Protein AF-A0AAD2CK67-F1 (afdb_monomer_lite)

Organism: NCBI:txid2856

Secondary structure (DSSP, 8-state):
---PPPPP-----EETT---TTT--SSEES-EEEESSSTT-EEEHHHHHHH-TT-TTTEEEESS---HHHHHHHTTTTTSEEEESSHHHHHHHHHTT---SEEEEEE-SS---HHHHHHHHHHHHH-TT--EEEEEEEEESSHHHHHHHHHHHHTT-SS--EEEEEEEEPTT------HHHHHHHHHH-SS--EEEEEE---SS----HHHHHHHHHHHHHHHHHHHH-SS-SEEEEE-SS---HHHHHHHHHHHHH-TT--EEEE--SSSSS-EEEE--HHHHHHHHHHS-TT--HHHHHHHHHHHHT--STTHHHHHHHHHH-HHHHTT-

Foldseek 3Di:
DDDDDDPDDDPFAWQAPQAAQALRDPGQTFKKWAFQAAQSHIHHPLCCCPVPVPPPPGTDIDRHHDDSVRRRCVRVHPQQEQEDCAVVSRVVSVVVVRLHLEYEHENPPEADDLVRLLSVLVSCLVDLSNQAYAYADAAYDPQQSSVLSNLQSQLARDRHQHYEYEYEYHPDDPDQHPLPSNLSSQQRRQRHAYYHYHYDDDPDDPDDPSSLVRQLVSLLSNLQSLLNGARHQYYAYEDQDAHDPNSVVSNLNSLARHPNHQWYWYQHPNDPRTDTRGSDNLVSVLLVLLPPPPRDVVSNVVSVVVVVPDPDPCPSSVVVVCVVCVVSVVRD

Sequence (332 aa):
MVTIPHPDTESQCVHNGISCDECGVCPIVGTRFKSRHIYDFDLCRECAILNHPQDNNAFVAFEDPVSRVQASKEGPGGINRIYAGSVEDAEQQLQEGKNAHIAFFRFYGRTPSTQECQQVVEFINKNAILTNINICLFCFQNAEQAFASIAQGLATNKHVKHLSLRLMPLWNQESFFDTSSVQHLIETNKVLETLFIGHAWLRDFDDTGSYYESEDKFAYHIFDSLKRNRTLKTFRLETISHLSAATQESACQAAATNPGLIRLFAKFDGSDHGIHMLTNFNRYRWMKRWTDLNAKPEERMKVMEEIMKSTSIDIPALYHLFRSYPQALNNL

pLDDT: mean 75.09, std 16.76, range [27.08, 96.0]

InterPro domains:
  IPR000433 Zinc finger, ZZ-type [PF00569] (15-48)
  IPR000433 Zinc finger, ZZ-type [PS50135] (15-67)
  IPR000433 Zinc finger, ZZ-type [SM00291] (14-59)
  IPR032675 Leucine-rich repeat domain superfamily [G3DSA:3.80.10.10] (97-292)
  IPR043145 Zinc finger, ZZ-type superfamily [G3DSA:3.30.60.90] (8-60)

Structure (mmCIF, N/CA/C/O backbone):
data_AF-A0AAD2CK67-F1
#
_entry.id   AF-A0AAD2CK67-F1
#
loop_
_atom_site.group_PDB
_atom_site.id
_atom_site.type_symbol
_atom_site.label_atom_id
_atom_site.label_alt_id
_atom_site.label_comp_id
_atom_site.label_asym_id
_atom_site.label_entity_id
_atom_site.label_seq_id
_atom_site.pdbx_PDB_ins_code
_atom_site.Cartn_x
_atom_site.Cartn_y
_atom_site.Cartn_z
_atom_site.occupancy
_atom_site.B_iso_or_equiv
_atom_site.auth_seq_id
_atom_site.auth_comp_id
_atom_site.auth_asym_id
_atom_site.auth_atom_id
_atom_site.pdbx_PDB_model_num
ATOM 1 N N . MET A 1 1 ? 1.747 -26.132 -40.671 1.00 32.47 1 MET A N 1
ATOM 2 C CA . MET A 1 1 ? 1.360 -24.733 -40.402 1.00 32.47 1 MET A CA 1
ATOM 3 C C . MET A 1 1 ? 0.011 -24.775 -39.715 1.00 32.47 1 MET A C 1
ATOM 5 O O . MET A 1 1 ? -0.970 -25.098 -40.365 1.00 32.47 1 MET A O 1
ATOM 9 N N . VAL A 1 2 ? -0.017 -24.597 -38.395 1.00 27.08 2 VAL A N 1
ATOM 10 C CA . VAL A 1 2 ? -1.271 -24.524 -37.637 1.00 27.08 2 VAL A CA 1
ATOM 11 C C . VAL A 1 2 ? -1.661 -23.054 -37.612 1.00 27.08 2 VAL A C 1
ATOM 13 O O . VAL A 1 2 ? -0.972 -22.242 -37.002 1.00 27.08 2 VAL A O 1
ATOM 16 N N . THR A 1 3 ? -2.707 -22.700 -38.347 1.00 31.41 3 THR A N 1
ATOM 17 C CA . THR A 1 3 ? -3.331 -21.379 -38.278 1.00 31.41 3 THR A CA 1
ATOM 18 C C . THR A 1 3 ? -4.076 -21.279 -36.955 1.00 31.41 3 THR A C 1
ATOM 20 O O . THR A 1 3 ? -5.073 -21.969 -36.751 1.00 31.41 3 THR A O 1
ATOM 23 N N . ILE A 1 4 ? -3.563 -20.451 -36.049 1.00 32.84 4 ILE A N 1
ATOM 24 C CA . ILE A 1 4 ? -4.278 -20.040 -34.842 1.00 32.84 4 ILE A CA 1
ATOM 25 C C . ILE A 1 4 ? -5.384 -19.081 -35.306 1.00 32.84 4 ILE A C 1
ATOM 27 O O . ILE A 1 4 ? -5.052 -18.066 -35.923 1.00 32.84 4 ILE A O 1
ATOM 31 N N . PRO A 1 5 ? -6.672 -19.377 -35.072 1.00 32.22 5 PRO A N 1
ATOM 32 C CA . PRO A 1 5 ? -7.731 -18.430 -35.384 1.00 32.22 5 PRO A CA 1
ATOM 33 C C . PRO A 1 5 ? -7.543 -17.180 -34.515 1.00 32.22 5 PRO A C 1
ATOM 35 O O . PRO A 1 5 ? -7.500 -17.268 -33.288 1.00 32.22 5 PRO A O 1
ATOM 38 N N . HIS A 1 6 ? -7.385 -16.022 -35.160 1.00 36.31 6 HIS A N 1
ATOM 39 C CA . HIS A 1 6 ? -7.597 -14.731 -34.513 1.00 36.31 6 HIS A CA 1
ATOM 40 C C . HIS A 1 6 ? -9.081 -14.662 -34.144 1.00 36.31 6 HIS A C 1
ATOM 42 O O . HIS A 1 6 ? -9.905 -14.785 -35.050 1.00 36.31 6 HIS A O 1
ATOM 48 N N . PRO A 1 7 ? -9.445 -14.520 -32.859 1.00 41.09 7 PRO A N 1
ATOM 49 C CA . PRO A 1 7 ? -10.822 -14.227 -32.525 1.00 41.09 7 PRO A CA 1
ATOM 50 C C . PRO A 1 7 ? -11.129 -12.838 -33.075 1.00 41.09 7 PRO A C 1
ATOM 52 O O . PRO A 1 7 ? -10.421 -11.869 -32.789 1.00 41.09 7 PRO A O 1
ATOM 55 N N . ASP A 1 8 ? -12.149 -12.796 -33.922 1.00 40.19 8 ASP A N 1
ATOM 56 C CA . ASP A 1 8 ? -12.695 -11.587 -34.500 1.00 40.19 8 ASP A CA 1
ATOM 57 C C . ASP A 1 8 ? -12.976 -10.529 -33.424 1.00 40.19 8 ASP A C 1
ATOM 59 O O . ASP A 1 8 ? -13.309 -10.808 -32.272 1.00 40.19 8 ASP A O 1
ATOM 63 N N . THR A 1 9 ? -12.811 -9.290 -33.858 1.00 42.66 9 THR A N 1
ATOM 64 C CA . THR A 1 9 ? -13.044 -8.014 -33.189 1.00 42.66 9 THR A CA 1
ATOM 65 C C . THR A 1 9 ? -14.407 -7.904 -32.486 1.00 42.66 9 THR A C 1
ATOM 67 O O . THR A 1 9 ? -15.319 -7.254 -32.993 1.00 42.66 9 THR A O 1
ATOM 70 N N . GLU A 1 10 ? -14.544 -8.454 -31.283 1.00 48.22 10 GLU A N 1
ATOM 71 C CA . GLU A 1 10 ? -15.430 -7.874 -30.271 1.00 48.22 10 GLU A CA 1
ATOM 72 C C . GLU A 1 10 ? -14.689 -6.705 -29.620 1.00 48.22 10 GLU A C 1
ATOM 74 O O . GLU A 1 10 ? -13.536 -6.837 -29.202 1.00 48.22 10 GLU A O 1
ATOM 79 N N . SER A 1 11 ? -15.320 -5.532 -29.563 1.00 57.53 11 SER A N 1
ATOM 80 C CA . SER A 1 11 ? -14.788 -4.378 -28.840 1.00 57.53 11 SER A CA 1
ATOM 81 C C . SER A 1 11 ? -14.678 -4.734 -27.356 1.00 57.53 11 SER A C 1
ATOM 83 O O . SER A 1 11 ? -15.635 -4.566 -26.601 1.00 57.53 11 SER A O 1
ATOM 85 N N . GLN A 1 12 ? -13.533 -5.277 -26.941 1.00 70.44 12 GLN A N 1
ATOM 86 C CA . GLN A 1 12 ? -13.299 -5.637 -25.549 1.00 70.44 12 GLN A CA 1
ATOM 87 C C . GLN A 1 12 ? -13.498 -4.393 -24.679 1.00 70.44 12 GLN A C 1
ATOM 89 O O . GLN A 1 12 ? -12.906 -3.345 -24.943 1.00 70.44 12 GLN A O 1
ATOM 94 N N . CYS A 1 13 ? -14.344 -4.503 -23.654 1.00 85.50 13 CYS A N 1
ATOM 95 C CA . CYS A 1 13 ? -14.597 -3.431 -22.698 1.00 85.50 13 CYS A CA 1
ATOM 96 C C . CYS A 1 13 ? -13.276 -2.883 -22.130 1.00 85.50 13 CYS A C 1
ATOM 98 O O . CYS A 1 13 ? -12.418 -3.651 -21.697 1.00 85.50 13 CYS A O 1
ATOM 100 N N . VAL A 1 14 ? -13.110 -1.557 -22.105 1.00 89.19 14 VAL A N 1
ATOM 101 C CA . VAL A 1 14 ? -11.903 -0.898 -21.580 1.00 89.19 14 VAL A CA 1
ATOM 102 C C . VAL A 1 14 ? -12.244 -0.079 -20.338 1.00 89.19 14 VAL A C 1
ATOM 104 O O . VAL A 1 14 ? -13.023 0.873 -20.394 1.00 89.19 14 VAL A O 1
ATOM 107 N N . HIS A 1 15 ? -11.604 -0.402 -19.213 1.00 87.81 15 HIS A N 1
ATOM 108 C CA . HIS A 1 15 ? -11.736 0.319 -17.944 1.00 87.81 15 HIS A CA 1
ATOM 109 C C . HIS A 1 15 ? -10.623 1.367 -17.806 1.00 87.81 15 HIS A C 1
ATOM 111 O O . HIS A 1 15 ? -9.589 1.133 -17.178 1.00 87.81 15 HIS A O 1
ATOM 117 N N . ASN A 1 16 ? -10.819 2.536 -18.422 1.00 83.44 16 ASN A N 1
ATOM 118 C CA . ASN A 1 16 ? -9.827 3.618 -18.430 1.00 83.44 16 ASN A CA 1
ATOM 119 C C . ASN A 1 16 ? -9.454 4.108 -17.019 1.00 83.44 16 ASN A C 1
ATOM 121 O O . ASN A 1 16 ? -10.320 4.318 -16.170 1.00 83.44 16 ASN A O 1
ATOM 125 N N . GLY A 1 17 ? -8.155 4.321 -16.781 1.00 74.69 17 GLY A N 1
ATOM 126 C CA . GLY A 1 17 ? -7.630 4.782 -15.487 1.00 74.69 17 GLY A CA 1
ATOM 127 C C . GLY A 1 17 ? -7.730 3.753 -14.353 1.00 74.69 17 GLY A C 1
ATOM 128 O O . GLY A 1 17 ? -7.551 4.100 -13.180 1.00 74.69 17 GLY A O 1
ATOM 129 N N . ILE A 1 18 ? -8.045 2.498 -14.684 1.00 80.50 18 ILE A N 1
ATOM 130 C CA . ILE A 1 18 ? -8.073 1.380 -13.747 1.00 80.50 18 ILE A CA 1
ATOM 131 C C . ILE A 1 18 ? -6.911 0.453 -14.075 1.00 80.50 18 ILE A C 1
ATOM 133 O O . ILE A 1 18 ? -6.827 -0.083 -15.182 1.00 80.50 18 ILE A O 1
ATOM 137 N N . SER A 1 19 ? -6.046 0.253 -13.087 1.00 77.62 19 SER A N 1
ATOM 138 C CA . SER A 1 19 ? -4.933 -0.683 -13.162 1.00 77.62 19 SER A CA 1
ATOM 139 C C . SER A 1 19 ? -5.286 -1.960 -12.409 1.00 77.62 19 SER A C 1
ATOM 141 O O . SER A 1 19 ? -5.888 -1.893 -11.341 1.00 77.62 19 SER A O 1
ATOM 143 N N . CYS A 1 20 ? -4.880 -3.118 -12.922 1.00 74.31 20 CYS A N 1
ATOM 144 C CA . CYS A 1 20 ? -4.875 -4.343 -12.131 1.00 74.31 20 CYS A CA 1
ATOM 145 C C . CYS A 1 20 ? -3.826 -4.215 -11.023 1.00 74.31 20 CYS A C 1
ATOM 147 O O . CYS A 1 20 ? -2.643 -4.025 -11.304 1.00 74.31 20 CYS A O 1
ATOM 149 N N . ASP A 1 21 ? -4.233 -4.367 -9.771 1.00 72.44 21 ASP A N 1
ATOM 150 C CA . ASP A 1 21 ? -3.356 -4.269 -8.614 1.00 72.44 21 ASP A CA 1
ATOM 151 C C . ASP A 1 21 ? -2.403 -5.453 -8.488 1.00 72.44 21 ASP A C 1
ATOM 153 O O . ASP A 1 21 ? -1.494 -5.396 -7.669 1.00 72.44 21 ASP A O 1
ATOM 157 N N . GLU A 1 22 ? -2.556 -6.525 -9.269 1.00 70.75 22 GLU A N 1
ATOM 158 C CA . GLU A 1 22 ? -1.593 -7.632 -9.305 1.00 70.75 22 GLU A CA 1
ATOM 159 C C . GLU A 1 22 ? -0.563 -7.514 -10.416 1.00 70.75 22 GLU A C 1
ATOM 161 O O . GLU A 1 22 ? 0.621 -7.376 -10.126 1.00 70.75 22 GLU A O 1
ATOM 166 N N . CYS A 1 23 ? -0.986 -7.557 -11.679 1.00 62.84 23 CYS A N 1
ATOM 167 C CA . CYS A 1 23 ? -0.054 -7.514 -12.808 1.00 62.84 23 CYS A CA 1
ATOM 168 C C . CYS A 1 23 ? 0.319 -6.094 -13.254 1.00 62.84 23 CYS A C 1
ATOM 170 O O . CYS A 1 23 ? 1.235 -5.934 -14.054 1.00 62.84 23 CYS A O 1
ATOM 172 N N . GLY A 1 24 ? -0.391 -5.070 -12.773 1.00 63.53 24 GLY A N 1
ATOM 173 C CA . GLY A 1 24 ? -0.173 -3.685 -13.178 1.00 63.53 24 GLY A CA 1
ATOM 174 C C . GLY A 1 24 ? -0.830 -3.265 -14.490 1.00 63.53 24 GLY A C 1
ATOM 175 O O . GLY A 1 24 ? -0.754 -2.087 -14.825 1.00 63.53 24 GLY A O 1
ATOM 176 N N . VAL A 1 25 ? -1.488 -4.173 -15.233 1.00 65.06 25 VAL A N 1
ATOM 177 C CA . VAL A 1 25 ? -2.108 -3.819 -16.522 1.00 65.06 25 VAL A CA 1
ATOM 178 C C . VAL A 1 25 ? -3.027 -2.615 -16.385 1.00 65.06 25 VAL A C 1
ATOM 180 O O . VAL A 1 25 ? -3.936 -2.621 -15.559 1.00 65.06 25 VAL A O 1
ATOM 183 N N . CYS A 1 26 ? -2.787 -1.597 -17.207 1.00 69.44 26 CYS A N 1
ATOM 184 C CA . CYS A 1 26 ? -3.594 -0.391 -17.276 1.00 69.44 26 CYS A CA 1
ATOM 185 C C . CYS A 1 26 ? -3.690 0.087 -18.738 1.00 69.44 26 CYS A C 1
ATOM 187 O O . CYS A 1 26 ? -2.669 0.120 -19.432 1.00 69.44 26 CYS A O 1
ATOM 189 N N . PRO A 1 27 ? -4.890 0.437 -19.231 1.00 75.75 27 PRO A N 1
ATOM 190 C CA . PRO A 1 27 ? -6.179 0.133 -18.607 1.00 75.75 27 PRO A CA 1
ATOM 191 C C . PRO A 1 27 ? -6.433 -1.384 -18.556 1.00 75.75 27 PRO A C 1
ATOM 193 O O . PRO A 1 27 ? -5.894 -2.137 -19.375 1.00 75.75 27 PRO A O 1
ATOM 196 N N . ILE A 1 28 ? -7.262 -1.838 -17.611 1.00 82.25 28 ILE A N 1
ATOM 197 C CA . ILE A 1 28 ? -7.818 -3.199 -17.656 1.00 82.25 28 ILE A CA 1
ATOM 198 C C . ILE A 1 28 ? -8.718 -3.310 -18.894 1.00 82.25 28 ILE A C 1
ATOM 200 O O . ILE A 1 28 ? -9.636 -2.508 -19.077 1.00 82.25 28 ILE A O 1
ATOM 204 N N . VAL A 1 29 ? -8.445 -4.311 -19.731 1.00 86.94 29 VAL A N 1
ATOM 205 C CA . VAL A 1 29 ? -9.240 -4.657 -20.916 1.00 86.94 29 VAL A CA 1
ATOM 206 C C . VAL A 1 29 ? -9.953 -5.986 -20.651 1.00 86.94 29 VAL A C 1
ATOM 208 O O . VAL A 1 29 ? -9.345 -6.912 -20.116 1.00 86.94 29 VAL A O 1
ATOM 211 N N . GLY A 1 30 ? -11.238 -6.068 -20.994 1.00 89.50 30 GLY A N 1
ATOM 212 C CA . GLY A 1 30 ? -12.129 -7.170 -20.637 1.00 89.50 30 GLY A CA 1
ATOM 213 C C . GLY A 1 30 ? -12.734 -7.016 -19.236 1.00 89.50 30 GLY A C 1
ATOM 214 O O . GLY A 1 30 ? -12.946 -5.904 -18.748 1.00 89.50 30 GLY A O 1
ATOM 215 N N . THR A 1 31 ? -13.030 -8.142 -18.583 1.00 93.12 31 THR A N 1
ATOM 216 C CA . THR A 1 31 ? -13.667 -8.161 -17.260 1.00 93.12 31 THR A CA 1
ATOM 217 C C . THR A 1 31 ? -12.748 -7.581 -16.181 1.00 93.12 31 THR A C 1
ATOM 219 O O . THR A 1 31 ? -11.631 -8.061 -15.965 1.00 93.12 31 THR A O 1
ATOM 222 N N . ARG A 1 32 ? -13.251 -6.585 -15.447 1.00 94.00 32 ARG A N 1
ATOM 223 C CA . ARG A 1 32 ? -12.622 -6.030 -14.241 1.00 94.00 32 ARG A CA 1
ATOM 224 C C . ARG A 1 32 ? -13.159 -6.738 -13.001 1.00 94.00 32 ARG A C 1
ATOM 226 O O . ARG A 1 32 ? -14.366 -6.803 -12.810 1.00 94.00 32 ARG A O 1
ATOM 233 N N . PHE A 1 33 ? -12.280 -7.183 -12.111 1.00 92.94 33 PHE A N 1
ATOM 234 C CA . PHE A 1 33 ? -12.645 -7.833 -10.851 1.00 92.94 33 PHE A CA 1
ATOM 235 C C . PHE A 1 33 ? -12.331 -6.922 -9.661 1.00 92.94 33 PHE A C 1
ATOM 237 O O . PHE A 1 33 ? -11.179 -6.790 -9.260 1.00 92.94 33 PHE A O 1
ATOM 244 N N . LYS A 1 34 ? -13.343 -6.298 -9.056 1.00 91.56 34 LYS A N 1
ATOM 245 C CA . LYS A 1 34 ? -13.176 -5.437 -7.875 1.00 91.56 34 LYS A CA 1
ATOM 246 C C . LYS A 1 34 ? -13.275 -6.258 -6.594 1.00 91.56 34 LYS A C 1
ATOM 248 O O . LYS A 1 34 ? -14.289 -6.908 -6.363 1.00 91.56 34 LYS A O 1
ATOM 253 N N . SER A 1 35 ? -12.287 -6.170 -5.700 1.00 87.12 35 SER A N 1
ATOM 254 C CA . SER A 1 35 ? -12.361 -6.850 -4.394 1.00 87.12 35 SER A CA 1
ATOM 255 C C . SER A 1 35 ? -13.551 -6.361 -3.566 1.00 87.12 35 SER A C 1
ATOM 257 O O . SER A 1 35 ? -13.798 -5.156 -3.511 1.00 87.12 35 SER A O 1
ATOM 259 N N . ARG A 1 36 ? -14.227 -7.283 -2.878 1.00 83.81 36 ARG A N 1
ATOM 260 C CA . ARG A 1 36 ? -15.283 -7.063 -1.875 1.00 83.81 36 ARG A CA 1
ATOM 261 C C . ARG A 1 36 ? -14.749 -6.745 -0.484 1.00 83.81 36 ARG A C 1
ATOM 263 O O . ARG A 1 36 ? -15.509 -6.331 0.382 1.00 83.81 36 ARG A O 1
ATOM 270 N N . HIS A 1 37 ? -13.454 -6.929 -0.257 1.00 78.25 37 HIS A N 1
ATOM 271 C CA . HIS A 1 37 ? -12.857 -6.773 1.068 1.00 78.25 37 HIS A CA 1
ATOM 272 C C . HIS A 1 37 ? -11.801 -5.674 1.076 1.00 78.25 37 HIS A C 1
ATOM 274 O O . HIS A 1 37 ? -11.748 -4.884 2.012 1.00 78.25 37 HIS A O 1
ATOM 280 N N . ILE A 1 38 ? -11.006 -5.557 0.011 1.00 76.69 38 ILE A N 1
ATOM 281 C CA . ILE A 1 38 ? -9.901 -4.601 -0.067 1.00 76.69 38 ILE A CA 1
ATOM 282 C C . ILE A 1 38 ? -10.352 -3.349 -0.820 1.00 76.69 38 ILE A C 1
ATOM 284 O O . ILE A 1 38 ? -10.829 -3.398 -1.964 1.00 76.69 38 ILE A O 1
ATOM 288 N N . TYR A 1 39 ? -10.219 -2.197 -0.162 1.00 75.94 39 TYR A N 1
ATOM 289 C CA . TYR A 1 39 ? -10.489 -0.921 -0.807 1.00 75.94 39 TYR A CA 1
ATOM 290 C C . TYR A 1 39 ? -9.522 -0.688 -1.961 1.00 75.94 39 TYR A C 1
ATOM 292 O O . TYR A 1 39 ? -8.336 -0.954 -1.822 1.00 75.94 39 TYR A O 1
ATOM 300 N N . ASP A 1 40 ? -10.050 -0.172 -3.073 1.00 75.44 40 ASP A N 1
ATOM 301 C CA . ASP A 1 40 ? -9.237 0.236 -4.225 1.00 75.44 40 ASP A CA 1
ATOM 302 C C . ASP A 1 40 ? -8.338 -0.875 -4.793 1.00 75.44 40 ASP A C 1
ATOM 304 O O . ASP A 1 40 ? -7.243 -0.607 -5.262 1.00 75.44 40 ASP A O 1
ATOM 308 N N . PHE A 1 41 ? -8.813 -2.121 -4.680 1.00 80.56 41 PHE A N 1
ATOM 309 C CA . PHE A 1 41 ? -8.174 -3.312 -5.227 1.00 80.56 41 PHE A CA 1
ATOM 310 C C . PHE A 1 41 ? -9.002 -3.898 -6.373 1.00 80.56 41 PHE A C 1
ATOM 312 O O . PHE A 1 41 ? -10.145 -4.325 -6.147 1.00 80.56 41 PHE A O 1
ATOM 319 N N . ASP A 1 42 ? -8.423 -3.915 -7.562 1.00 86.94 42 ASP A N 1
ATOM 320 C CA . ASP A 1 42 ? -8.971 -4.312 -8.849 1.00 86.94 42 ASP A CA 1
ATOM 321 C C . ASP A 1 42 ? -8.037 -5.322 -9.526 1.00 86.94 42 ASP A C 1
ATOM 323 O O . ASP A 1 42 ? -6.823 -5.172 -9.495 1.00 86.94 42 ASP A O 1
ATOM 327 N N . LEU A 1 43 ? -8.582 -6.353 -10.167 1.00 85.75 43 LEU A N 1
ATOM 328 C CA . LEU A 1 43 ? -7.815 -7.336 -10.932 1.00 85.75 43 LEU A CA 1
ATOM 329 C C . LEU A 1 43 ? -8.303 -7.401 -12.376 1.00 85.75 43 LEU A C 1
ATOM 331 O O . LEU A 1 43 ? -9.493 -7.228 -12.652 1.00 85.75 43 LEU A O 1
ATOM 335 N N . CYS A 1 44 ? -7.389 -7.692 -13.299 1.00 84.44 44 CYS A N 1
ATOM 336 C CA . CYS A 1 44 ? -7.767 -8.182 -14.620 1.00 84.44 44 CYS A CA 1
ATOM 337 C C . CYS A 1 44 ? -8.191 -9.654 -14.534 1.00 84.44 44 CYS A C 1
ATOM 339 O O . CYS A 1 44 ? -7.936 -10.341 -13.537 1.00 84.44 44 CYS A O 1
ATOM 341 N N . ARG A 1 45 ? -8.815 -10.146 -15.603 1.00 86.62 45 ARG A N 1
ATOM 342 C CA . ARG A 1 45 ? -9.298 -11.525 -15.707 1.00 86.62 45 ARG A CA 1
ATOM 343 C C . ARG A 1 45 ? -8.206 -12.563 -15.456 1.00 86.62 45 ARG A C 1
ATOM 345 O O . ARG A 1 45 ? -8.441 -13.530 -14.739 1.00 86.62 45 ARG A O 1
ATOM 352 N N . GLU A 1 46 ? -7.020 -12.365 -16.017 1.00 80.38 46 GLU A N 1
ATOM 353 C CA . GLU A 1 46 ? -5.903 -13.304 -15.904 1.00 80.38 46 GLU A CA 1
ATOM 354 C C . GLU A 1 46 ? -5.455 -13.443 -14.448 1.00 80.38 46 GLU A C 1
ATOM 356 O O . GLU A 1 46 ? -5.317 -14.558 -13.954 1.00 80.38 46 GLU A O 1
ATOM 361 N N . CYS A 1 47 ? -5.295 -12.325 -13.740 1.00 75.94 47 CYS A N 1
ATOM 362 C CA . CYS A 1 47 ? -4.935 -12.319 -12.324 1.00 75.94 47 CYS A CA 1
ATOM 363 C C . CYS A 1 47 ? -6.013 -12.960 -11.447 1.00 75.94 47 CYS A C 1
ATOM 365 O O . CYS A 1 47 ? -5.694 -13.791 -10.599 1.00 75.94 47 CYS A O 1
ATOM 367 N N . ALA A 1 48 ? -7.287 -12.643 -11.695 1.00 83.00 48 ALA A N 1
ATOM 368 C CA . ALA A 1 48 ? -8.392 -13.256 -10.965 1.00 83.00 48 ALA A CA 1
ATOM 369 C C . ALA A 1 48 ? -8.407 -14.790 -11.123 1.00 83.00 48 ALA A C 1
ATOM 371 O O . ALA A 1 48 ? -8.606 -15.510 -10.151 1.00 83.00 48 ALA A O 1
ATOM 372 N N . ILE A 1 49 ? -8.135 -15.310 -12.323 1.00 79.31 49 ILE A N 1
ATOM 373 C CA . ILE A 1 49 ? -8.136 -16.758 -12.579 1.00 79.31 49 ILE A CA 1
ATOM 374 C C . ILE A 1 49 ? -6.877 -17.438 -12.030 1.00 79.31 49 ILE A C 1
ATOM 376 O O . ILE A 1 49 ? -6.970 -18.505 -11.427 1.00 79.31 49 ILE A O 1
ATOM 380 N N . LEU A 1 50 ? -5.699 -16.858 -12.265 1.00 72.44 50 LEU A N 1
ATOM 381 C CA . LEU A 1 50 ? -4.423 -17.505 -11.950 1.00 72.44 50 LEU A CA 1
ATOM 382 C C . LEU A 1 50 ? -4.088 -17.446 -10.459 1.00 72.44 50 LEU A C 1
ATOM 384 O O . LEU A 1 50 ? -3.595 -18.427 -9.907 1.00 72.44 50 LEU A O 1
ATOM 388 N N . ASN A 1 51 ? -4.358 -16.311 -9.812 1.00 70.31 51 ASN A N 1
ATOM 389 C CA . ASN A 1 51 ? -3.933 -16.064 -8.433 1.00 70.31 51 ASN A CA 1
ATOM 390 C C . ASN A 1 51 ? -5.073 -16.240 -7.425 1.00 70.31 51 ASN A C 1
ATOM 392 O O . ASN A 1 51 ? -4.818 -16.512 -6.254 1.00 70.31 51 ASN A O 1
ATOM 396 N N . HIS A 1 52 ? -6.321 -16.143 -7.888 1.00 77.12 52 HIS A N 1
ATOM 397 C CA . HIS A 1 52 ? -7.521 -16.199 -7.056 1.00 77.12 52 HIS A CA 1
ATOM 398 C C . HIS A 1 52 ? -8.548 -17.266 -7.498 1.00 77.12 52 HIS A C 1
ATOM 400 O O . HIS A 1 52 ? -9.753 -17.019 -7.425 1.00 77.12 52 HIS A O 1
ATOM 406 N N . PRO A 1 53 ? -8.132 -18.490 -7.900 1.00 71.81 53 PRO A N 1
ATOM 407 C CA . PRO A 1 53 ? -9.036 -19.479 -8.500 1.00 71.81 53 PRO A CA 1
ATOM 408 C C . PRO A 1 53 ? -10.140 -19.993 -7.561 1.00 71.81 53 PRO A C 1
ATOM 410 O O . PRO A 1 53 ? -11.096 -20.605 -8.029 1.00 71.81 53 PRO A O 1
ATOM 413 N N . GLN A 1 54 ? -10.001 -19.796 -6.245 1.00 74.50 54 GLN A N 1
ATOM 414 C CA . GLN A 1 54 ? -10.957 -20.253 -5.225 1.00 74.50 54 GLN A CA 1
ATOM 415 C C . GLN A 1 54 ? -11.726 -19.099 -4.560 1.00 74.50 54 GLN A C 1
ATOM 417 O O . GLN A 1 54 ? -12.609 -19.332 -3.735 1.00 74.50 54 GLN A O 1
ATOM 422 N N . ASP A 1 55 ? -11.442 -17.852 -4.940 1.00 76.75 55 ASP A N 1
ATOM 423 C CA . ASP A 1 55 ? -11.960 -16.655 -4.275 1.00 76.75 55 ASP A CA 1
ATOM 424 C C . ASP A 1 55 ? -13.224 -16.110 -4.966 1.00 76.75 55 ASP A C 1
ATOM 426 O O . ASP A 1 55 ? -13.416 -14.899 -5.102 1.00 76.75 55 ASP A O 1
ATOM 430 N N . ASN A 1 56 ? -14.129 -17.003 -5.382 1.00 67.69 56 ASN A N 1
ATOM 431 C CA . ASN A 1 56 ? -15.328 -16.654 -6.162 1.00 67.69 56 ASN A CA 1
ATOM 432 C C . ASN A 1 56 ? -16.220 -15.600 -5.478 1.00 67.69 56 ASN A C 1
ATOM 434 O O . ASN A 1 56 ? -16.900 -14.829 -6.150 1.00 67.69 56 ASN A O 1
ATOM 438 N N . ASN A 1 57 ? -16.187 -15.530 -4.143 1.00 79.00 57 ASN A N 1
ATOM 439 C CA . ASN A 1 57 ? -16.951 -14.566 -3.347 1.00 79.00 57 ASN A CA 1
ATOM 440 C C . ASN A 1 57 ? -16.129 -13.362 -2.864 1.00 79.00 57 ASN A C 1
ATOM 442 O O . ASN A 1 57 ? -16.682 -12.520 -2.163 1.00 79.00 57 ASN A O 1
ATOM 446 N N . ALA A 1 58 ? -14.840 -13.258 -3.202 1.00 83.94 58 ALA A N 1
ATOM 447 C CA . ALA A 1 58 ? -13.994 -12.141 -2.774 1.00 83.94 58 ALA A CA 1
ATOM 448 C C . ALA A 1 58 ? -13.996 -10.973 -3.769 1.00 83.94 58 ALA A C 1
ATOM 450 O O . ALA A 1 58 ? -13.512 -9.890 -3.431 1.00 83.94 58 ALA A O 1
ATOM 451 N N . PHE A 1 59 ? -14.552 -11.160 -4.971 1.00 89.88 59 PHE A N 1
ATOM 452 C CA . PHE A 1 59 ? -14.563 -10.165 -6.043 1.00 89.88 59 PHE A CA 1
ATOM 453 C C . PHE A 1 59 ? -15.966 -9.958 -6.636 1.00 89.88 59 PHE A C 1
ATOM 455 O O . PHE A 1 59 ? -16.849 -10.810 -6.536 1.00 89.88 59 PHE A O 1
ATOM 462 N N . VAL A 1 60 ? -16.179 -8.783 -7.226 1.00 91.12 60 VAL A N 1
ATOM 463 C CA . VAL A 1 60 ? -17.307 -8.455 -8.107 1.00 91.12 60 VAL A CA 1
ATOM 464 C C . VAL A 1 60 ? -16.748 -8.290 -9.512 1.00 91.12 60 VAL A C 1
ATOM 466 O O . VAL A 1 60 ? -15.790 -7.537 -9.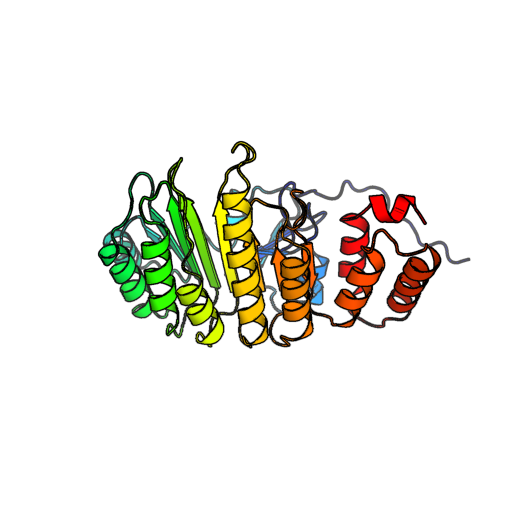695 1.00 91.12 60 VAL A O 1
ATOM 469 N N . ALA A 1 61 ? -17.317 -9.001 -10.479 1.00 93.19 61 ALA A N 1
ATOM 470 C CA . ALA A 1 61 ? -16.930 -8.910 -11.880 1.00 93.19 61 ALA A CA 1
ATOM 471 C C . ALA A 1 61 ? -17.753 -7.829 -12.596 1.00 93.19 61 ALA A C 1
ATOM 473 O O . ALA A 1 61 ? -18.972 -7.788 -12.459 1.00 93.19 61 ALA A O 1
ATOM 474 N N . PHE A 1 62 ? -17.079 -6.984 -13.372 1.00 93.38 62 PHE A N 1
ATOM 475 C CA . PHE A 1 62 ? -17.672 -5.957 -14.220 1.00 93.38 62 PHE A CA 1
ATOM 476 C C . PHE A 1 62 ? -17.258 -6.193 -15.668 1.00 93.38 62 PHE A C 1
ATOM 478 O O . PHE A 1 62 ? -16.086 -6.022 -16.022 1.00 93.38 62 PHE A O 1
ATOM 485 N N . GLU A 1 63 ? -18.221 -6.608 -16.485 1.00 92.75 63 GLU A N 1
ATOM 486 C CA . GLU A 1 63 ? -18.037 -6.817 -17.926 1.00 92.75 63 GLU A CA 1
ATOM 487 C C . GLU A 1 63 ? -18.135 -5.505 -18.714 1.00 92.75 63 GLU A C 1
ATOM 489 O O . GLU A 1 63 ? -17.468 -5.373 -19.735 1.00 92.75 63 GLU A O 1
ATOM 494 N N . ASP A 1 64 ? -18.867 -4.518 -18.185 1.00 92.06 64 ASP A N 1
ATOM 495 C CA . ASP A 1 64 ? -19.025 -3.179 -18.759 1.00 92.06 64 ASP A CA 1
ATOM 496 C C . ASP A 1 64 ? -18.119 -2.136 -18.083 1.00 92.06 64 ASP A C 1
ATOM 498 O O . ASP A 1 64 ? -17.779 -2.296 -16.904 1.00 92.06 64 ASP A O 1
ATOM 502 N N . PRO A 1 65 ? -17.765 -1.020 -18.760 1.00 90.94 65 PRO A N 1
ATOM 503 C CA . PRO A 1 65 ? -16.958 0.035 -18.160 1.00 90.94 65 PRO A CA 1
ATOM 504 C C . PRO A 1 65 ? -17.663 0.652 -16.949 1.00 90.94 65 PRO A C 1
ATOM 506 O O . PRO A 1 65 ? -18.717 1.277 -17.070 1.00 90.94 65 PRO A O 1
ATOM 509 N N . VAL A 1 66 ? -17.046 0.537 -15.774 1.00 90.50 66 VAL A N 1
ATOM 510 C CA . VAL A 1 66 ? -17.561 1.134 -14.534 1.00 90.50 66 VAL A CA 1
ATOM 511 C C . VAL A 1 66 ? -16.536 2.062 -13.902 1.00 90.50 66 VAL A C 1
ATOM 513 O O . VAL A 1 66 ? -15.338 1.770 -13.835 1.00 90.50 66 VAL A O 1
ATOM 516 N N . SER A 1 67 ? -17.002 3.195 -13.374 1.00 86.81 67 SER A N 1
ATOM 517 C CA . SER A 1 67 ? -16.127 4.106 -12.634 1.00 86.81 67 SER A CA 1
ATOM 518 C C . SER A 1 67 ? -15.614 3.462 -11.340 1.00 86.81 67 SER A C 1
ATOM 520 O O . SER A 1 67 ? -16.247 2.582 -10.751 1.00 86.81 67 SER A O 1
ATOM 522 N N . ARG A 1 68 ? -14.479 3.953 -10.824 1.00 82.94 68 ARG A N 1
ATOM 523 C CA . ARG A 1 68 ? -13.932 3.538 -9.517 1.00 82.94 68 ARG A CA 1
ATOM 524 C C . ARG A 1 68 ? -14.945 3.708 -8.375 1.00 82.94 68 ARG A C 1
ATOM 526 O O . ARG A 1 68 ? -14.981 2.887 -7.459 1.00 82.94 68 ARG A O 1
ATOM 533 N N . VAL A 1 69 ? -15.781 4.748 -8.442 1.00 81.94 69 VAL A N 1
ATOM 534 C CA . VAL A 1 69 ? -16.820 5.032 -7.440 1.00 81.94 69 VAL A CA 1
ATOM 535 C C . VAL A 1 69 ? -17.941 3.996 -7.497 1.00 81.94 69 VAL A C 1
ATOM 537 O O . VAL A 1 69 ? -18.328 3.485 -6.448 1.00 81.94 69 VAL A O 1
ATOM 540 N N . GLN A 1 70 ? -18.436 3.659 -8.691 1.00 87.06 70 GLN A N 1
ATOM 541 C CA . GLN A 1 70 ? -19.477 2.637 -8.869 1.00 87.06 70 GLN A CA 1
ATOM 542 C C . GLN A 1 70 ? -18.976 1.262 -8.422 1.00 87.06 70 GLN A C 1
ATOM 544 O O . GLN A 1 70 ? -19.557 0.676 -7.511 1.00 87.06 70 GLN A O 1
ATOM 549 N N . ALA A 1 71 ? -17.820 0.823 -8.930 1.00 87.06 71 ALA A N 1
ATOM 550 C CA . ALA A 1 71 ? -17.223 -0.451 -8.533 1.00 87.06 71 ALA A CA 1
ATOM 551 C C . ALA A 1 71 ? -16.989 -0.529 -7.013 1.00 87.06 71 ALA A C 1
ATOM 553 O O . ALA A 1 71 ? -17.239 -1.550 -6.378 1.00 87.06 71 ALA A O 1
ATOM 554 N N . SER A 1 72 ? -16.563 0.573 -6.385 1.00 82.06 72 SER A N 1
ATOM 555 C CA . SER A 1 72 ? -16.360 0.629 -4.933 1.00 82.06 72 SER A CA 1
ATOM 556 C C . SER A 1 72 ? -17.643 0.511 -4.112 1.00 82.06 72 SER A C 1
ATOM 558 O O . SER A 1 72 ? -17.550 0.068 -2.965 1.00 82.06 72 SER A O 1
ATOM 560 N N . LYS A 1 73 ? -18.799 0.929 -4.647 1.00 81.19 73 LYS A N 1
ATOM 561 C CA . LYS A 1 73 ? -20.100 0.793 -3.974 1.00 81.19 73 LYS A CA 1
ATOM 562 C C . LYS A 1 73 ? -20.569 -0.658 -3.939 1.00 81.19 73 LYS A C 1
ATOM 564 O O . LYS A 1 73 ? -21.151 -1.053 -2.939 1.00 81.19 73 LYS A O 1
ATOM 569 N N . GLU A 1 74 ? -20.286 -1.426 -4.984 1.00 81.88 74 GLU A N 1
ATOM 570 C CA . GLU A 1 74 ? -20.687 -2.834 -5.100 1.00 81.88 74 GLU A CA 1
ATOM 571 C C . GLU A 1 74 ? -19.650 -3.809 -4.527 1.00 81.88 74 GLU A C 1
ATOM 573 O O . GLU A 1 74 ? -20.015 -4.850 -3.989 1.00 81.88 74 GLU A O 1
ATOM 578 N N . GLY A 1 75 ? -18.359 -3.467 -4.614 1.00 78.38 75 GLY A N 1
ATOM 579 C CA . GLY A 1 75 ? -17.255 -4.241 -4.052 1.00 78.38 75 GLY A CA 1
ATOM 580 C C . GLY A 1 75 ? -17.183 -4.100 -2.528 1.00 78.38 75 GLY A C 1
ATOM 581 O O . GLY A 1 75 ? -18.043 -4.626 -1.828 1.00 78.38 75 GLY A O 1
ATOM 582 N N . PRO A 1 76 ? -16.201 -3.386 -1.944 1.00 70.25 76 PRO A N 1
ATOM 583 C CA . PRO A 1 76 ? -16.097 -3.288 -0.490 1.00 70.25 76 PRO A CA 1
ATOM 584 C C . PRO A 1 76 ? -17.163 -2.393 0.154 1.00 70.25 76 PRO A C 1
ATOM 586 O O . PRO A 1 76 ? -16.975 -1.988 1.292 1.00 70.25 76 PRO A O 1
ATOM 589 N N . GLY A 1 77 ? -18.208 -2.012 -0.591 1.00 61.75 77 GLY A N 1
ATOM 590 C CA . GLY A 1 77 ? -19.479 -1.499 -0.080 1.00 61.75 77 GLY A CA 1
ATOM 591 C C . GLY A 1 77 ? -19.441 -0.159 0.650 1.00 61.75 77 GLY A C 1
ATOM 592 O O . GLY A 1 77 ? -18.828 -0.036 1.701 1.00 61.75 77 GLY A O 1
ATOM 593 N N . GLY A 1 78 ? -20.199 0.837 0.183 1.00 60.25 78 GLY A N 1
ATOM 594 C CA . GLY A 1 78 ? -20.423 2.087 0.934 1.00 60.25 78 GLY A CA 1
ATOM 595 C C . GLY A 1 78 ? -21.097 1.894 2.306 1.00 60.25 78 GLY A C 1
ATOM 596 O O . GLY A 1 78 ? -20.924 2.731 3.184 1.00 60.25 78 GLY A O 1
ATOM 597 N N . ILE A 1 79 ? -21.812 0.780 2.505 1.00 57.91 79 ILE A N 1
ATOM 598 C CA . ILE A 1 79 ? -22.498 0.421 3.760 1.00 57.91 79 ILE A CA 1
ATOM 599 C C . ILE A 1 79 ? -21.591 -0.274 4.795 1.00 57.91 79 ILE A C 1
ATOM 601 O O . ILE A 1 79 ? -21.881 -0.212 5.983 1.00 57.91 79 ILE A O 1
ATOM 605 N N . ASN A 1 80 ? -20.464 -0.866 4.375 1.00 66.81 80 ASN A N 1
ATOM 606 C CA . ASN A 1 80 ? -19.556 -1.640 5.242 1.00 66.81 80 ASN A CA 1
ATOM 607 C C . ASN A 1 80 ? -18.253 -0.884 5.530 1.00 66.81 80 ASN A C 1
ATOM 609 O O . ASN A 1 80 ? -17.165 -1.466 5.570 1.00 66.81 80 ASN A O 1
ATOM 613 N N . ARG A 1 81 ? -18.354 0.440 5.674 1.00 81.38 81 ARG A N 1
ATOM 614 C CA . ARG A 1 81 ? -17.216 1.334 5.886 1.00 81.38 81 ARG A CA 1
ATOM 615 C C . ARG A 1 81 ? -17.538 2.372 6.941 1.00 81.38 81 ARG A C 1
ATOM 617 O O . ARG A 1 81 ? -18.614 2.971 6.923 1.00 81.38 81 ARG A O 1
ATOM 624 N N . ILE A 1 82 ? -16.560 2.628 7.793 1.00 88.38 82 ILE A N 1
ATOM 625 C CA . ILE A 1 82 ? -16.525 3.840 8.601 1.00 88.38 82 ILE A CA 1
ATOM 626 C C . ILE A 1 82 ? -15.953 4.950 7.728 1.00 88.38 82 ILE A C 1
ATOM 628 O O . ILE A 1 82 ? -14.928 4.759 7.071 1.00 88.38 82 ILE A O 1
ATOM 632 N N . TYR A 1 83 ? -16.612 6.101 7.717 1.00 89.25 83 TYR A N 1
ATOM 633 C CA . TYR A 1 83 ? -16.078 7.318 7.121 1.00 89.25 83 TYR A CA 1
ATOM 634 C C . TYR A 1 83 ? -16.143 8.430 8.153 1.00 89.25 83 TYR A C 1
ATOM 636 O O . TYR A 1 83 ? -17.237 8.870 8.493 1.00 89.25 83 TYR A O 1
ATOM 644 N N . ALA A 1 84 ? -14.998 8.853 8.669 1.00 90.62 84 ALA A N 1
ATOM 645 C CA . ALA A 1 84 ? -14.943 9.681 9.861 1.00 90.62 84 ALA A CA 1
ATOM 646 C C . ALA A 1 84 ? -13.945 10.835 9.708 1.00 90.62 84 ALA A C 1
ATOM 648 O O . ALA A 1 84 ? -12.854 10.658 9.154 1.00 90.62 84 ALA A O 1
ATOM 649 N N . GLY A 1 85 ? -14.338 12.019 10.189 1.00 89.69 85 GLY A N 1
ATOM 650 C CA . GLY A 1 85 ? -13.454 13.178 10.346 1.00 89.69 85 GLY A CA 1
ATOM 651 C C . GLY A 1 85 ? -12.871 13.303 11.759 1.00 89.69 85 GLY A C 1
ATOM 652 O O . GLY A 1 85 ? -12.007 14.151 11.990 1.00 89.69 85 GLY A O 1
ATOM 653 N N . SER A 1 86 ? -13.338 12.468 12.692 1.00 90.69 86 SER A N 1
ATOM 654 C CA . SER A 1 86 ? -12.872 12.366 14.075 1.00 90.69 86 SER A CA 1
ATOM 655 C C . SER A 1 86 ? -13.073 10.944 14.623 1.00 90.69 86 SER A C 1
ATOM 657 O O . SER A 1 86 ? -13.607 10.071 13.937 1.00 90.69 86 SER A O 1
ATOM 659 N N . VAL A 1 87 ? -12.630 10.679 15.853 1.00 92.94 87 VAL A N 1
ATOM 660 C CA . VAL A 1 87 ? -12.863 9.376 16.499 1.00 92.94 87 VAL A CA 1
ATOM 661 C C . VAL A 1 87 ? -14.313 9.233 16.949 1.00 92.94 87 VAL A C 1
ATOM 663 O O . VAL A 1 87 ? -14.879 8.152 16.817 1.00 92.94 87 VAL A O 1
ATOM 666 N N . GLU A 1 88 ? -14.943 10.317 17.391 1.00 93.69 88 GLU A N 1
ATOM 667 C CA . GLU A 1 88 ? -16.346 10.341 17.813 1.00 93.69 88 GLU A CA 1
ATOM 668 C C . GLU A 1 88 ? -17.274 9.920 16.664 1.00 93.69 88 GLU A C 1
ATOM 670 O O . GLU A 1 88 ? -18.126 9.048 16.843 1.00 93.69 88 GLU A O 1
ATOM 675 N N . ASP A 1 89 ? -17.038 10.446 15.455 1.00 92.44 89 ASP A N 1
ATOM 676 C CA . ASP A 1 89 ? -17.756 10.048 14.236 1.00 92.44 89 ASP A CA 1
ATOM 677 C C . ASP A 1 89 ? -17.614 8.543 13.946 1.00 92.44 89 ASP A C 1
ATOM 679 O O . ASP A 1 89 ? -18.538 7.893 13.444 1.00 92.44 89 ASP A O 1
ATOM 683 N N . ALA A 1 90 ? -16.423 7.990 14.199 1.00 92.44 90 ALA A N 1
ATOM 684 C CA . ALA A 1 90 ? -16.115 6.587 13.954 1.00 92.44 90 ALA A CA 1
ATOM 685 C C . ALA A 1 90 ? -16.777 5.672 14.994 1.00 92.44 90 ALA A C 1
ATOM 687 O O . ALA A 1 90 ? -17.335 4.631 14.636 1.00 92.44 90 ALA A O 1
ATOM 688 N N . GLU A 1 91 ? -16.749 6.069 16.268 1.00 92.62 91 GLU A N 1
ATOM 689 C CA . GLU A 1 91 ? -17.410 5.363 17.365 1.00 92.62 91 GLU A CA 1
ATOM 690 C C . GLU A 1 91 ? -18.927 5.347 17.188 1.00 92.62 91 GLU A C 1
ATOM 692 O O . GLU A 1 91 ? -19.530 4.278 17.301 1.00 92.62 91 GLU A O 1
ATOM 697 N N . GLN A 1 92 ? -19.535 6.482 16.833 1.00 92.00 92 GLN A N 1
ATOM 698 C CA . GLN A 1 92 ? -20.970 6.556 16.560 1.00 92.00 92 GLN A CA 1
ATOM 699 C C . GLN A 1 92 ? -21.371 5.578 15.446 1.00 92.00 92 GLN A C 1
ATOM 701 O O . GLN A 1 92 ? -22.318 4.809 15.594 1.00 92.00 92 GLN A O 1
ATOM 706 N N . GLN A 1 93 ? -20.607 5.534 14.354 1.00 90.44 93 GLN A N 1
ATOM 707 C CA . GLN A 1 93 ? -20.888 4.630 13.239 1.00 90.44 93 GLN A CA 1
ATOM 708 C C . GLN A 1 93 ? -20.781 3.146 13.611 1.00 90.44 93 GLN A C 1
ATOM 710 O O . GLN A 1 93 ? -21.566 2.338 13.112 1.00 90.44 93 GLN A O 1
ATOM 715 N N . LEU A 1 94 ? -19.837 2.768 14.478 1.00 85.94 94 LEU A N 1
ATOM 716 C CA . LEU A 1 94 ? -19.765 1.401 15.005 1.00 85.94 94 LEU A CA 1
ATOM 717 C C . LEU A 1 94 ? -20.954 1.082 15.920 1.00 85.94 94 LEU A C 1
ATOM 719 O O . LEU A 1 94 ? -21.514 -0.010 15.828 1.00 85.94 94 LEU A O 1
ATOM 723 N N . GLN A 1 95 ? -21.361 2.028 16.770 1.00 85.56 95 GLN A N 1
ATOM 724 C CA . GLN A 1 95 ? -22.512 1.876 17.669 1.00 85.56 95 GLN A CA 1
ATOM 725 C C . GLN A 1 95 ? -23.835 1.729 16.908 1.00 85.56 95 GLN A C 1
ATOM 727 O O . GLN A 1 95 ? -24.692 0.950 17.317 1.00 85.56 95 GLN A O 1
ATOM 732 N N . GLU A 1 96 ? -23.971 2.395 15.761 1.00 83.81 96 GLU A N 1
ATOM 733 C CA . GLU A 1 96 ? -25.101 2.247 14.832 1.00 83.81 96 GLU A CA 1
ATOM 734 C C . GLU A 1 96 ? -25.131 0.877 14.118 1.00 83.81 96 GLU A C 1
ATOM 736 O O . GLU A 1 96 ? -25.971 0.633 13.252 1.00 83.81 96 GLU A O 1
ATOM 741 N N . GLY A 1 97 ? -24.233 -0.045 14.482 1.00 69.62 97 GLY A N 1
ATOM 742 C CA . GLY A 1 97 ? -24.233 -1.424 14.004 1.00 69.62 97 GLY A CA 1
ATOM 743 C C . GLY A 1 97 ? -23.527 -1.616 12.666 1.00 69.62 97 GLY A C 1
ATOM 744 O O . GLY A 1 97 ? -23.705 -2.660 12.031 1.00 69.62 97 GLY A O 1
ATOM 745 N N . LYS A 1 98 ? -22.709 -0.652 12.213 1.00 71.25 98 LYS A N 1
ATOM 746 C CA . LYS A 1 98 ? -21.880 -0.865 11.021 1.00 71.25 98 LYS A CA 1
ATOM 747 C C . LYS A 1 98 ? -20.819 -1.922 11.314 1.00 71.25 98 LYS A C 1
ATOM 749 O O . LYS A 1 98 ? -19.801 -1.650 11.944 1.00 71.25 98 LYS A O 1
ATOM 754 N N . ASN A 1 99 ? -21.019 -3.122 10.779 1.00 68.44 99 ASN A N 1
ATOM 755 C CA . ASN A 1 99 ? -20.046 -4.212 10.814 1.00 68.44 99 ASN A CA 1
ATOM 756 C C . ASN A 1 99 ? -18.939 -3.995 9.759 1.00 68.44 99 ASN A C 1
ATOM 758 O O . ASN A 1 99 ? -18.784 -4.765 8.810 1.00 68.44 99 ASN A O 1
ATOM 762 N N . ALA A 1 100 ? -18.235 -2.867 9.860 1.00 76.00 100 ALA A N 1
ATOM 763 C CA . ALA A 1 100 ? -17.274 -2.416 8.867 1.00 76.00 100 ALA A CA 1
ATOM 764 C C . ALA A 1 100 ? -15.870 -2.947 9.181 1.00 76.00 100 ALA A C 1
ATOM 766 O O . ALA A 1 100 ? -15.280 -2.591 10.193 1.00 76.00 100 ALA A O 1
ATOM 767 N N . HIS A 1 101 ? -15.291 -3.730 8.270 1.00 85.00 101 HIS A N 1
ATOM 768 C CA . HIS A 1 101 ? -13.871 -4.111 8.332 1.00 85.00 101 HIS A CA 1
ATOM 769 C C . HIS A 1 101 ? -12.927 -3.001 7.841 1.00 85.00 101 HIS A C 1
ATOM 771 O O . HIS A 1 101 ? -11.703 -3.130 7.914 1.00 85.00 101 HIS A O 1
ATOM 777 N N . ILE A 1 102 ? -13.499 -1.923 7.297 1.00 87.44 102 ILE A N 1
ATOM 778 C CA . ILE A 1 102 ? -12.785 -0.858 6.604 1.00 87.44 102 ILE A CA 1
ATOM 779 C C . ILE A 1 102 ? -13.105 0.489 7.257 1.00 87.44 102 ILE A C 1
ATOM 781 O O . ILE A 1 102 ? -14.278 0.833 7.412 1.00 87.44 102 ILE A O 1
ATOM 785 N N . ALA A 1 103 ? -12.080 1.284 7.559 1.00 91.06 103 ALA A N 1
ATOM 786 C CA . ALA A 1 103 ? -12.240 2.647 8.058 1.00 91.06 103 ALA A CA 1
ATOM 787 C C . ALA A 1 103 ? -11.479 3.669 7.207 1.00 91.06 103 ALA A C 1
ATOM 789 O O . ALA A 1 103 ? -10.324 3.459 6.836 1.00 91.06 103 ALA A O 1
ATOM 790 N N . PHE A 1 104 ? -12.146 4.787 6.925 1.00 90.12 104 PHE A N 1
ATOM 791 C CA . PHE A 1 104 ? -11.590 5.978 6.299 1.00 90.12 104 PHE A CA 1
ATOM 792 C C . PHE A 1 104 ? -11.560 7.102 7.319 1.00 90.12 104 PHE A C 1
ATOM 794 O O . PHE A 1 104 ? -12.614 7.612 7.692 1.00 90.12 104 PHE A O 1
ATOM 801 N N . PHE A 1 105 ? -10.362 7.522 7.698 1.00 91.81 105 PHE A N 1
ATOM 802 C CA . PHE A 1 105 ? -10.158 8.757 8.438 1.00 91.81 105 PHE A CA 1
ATOM 803 C C . PHE A 1 105 ? -9.736 9.836 7.456 1.00 91.81 105 PHE A C 1
ATOM 805 O O . PHE A 1 105 ? -8.674 9.738 6.838 1.00 91.81 105 PHE A O 1
ATOM 812 N N . ARG A 1 106 ? -10.596 10.833 7.248 1.00 88.88 106 ARG A N 1
ATOM 813 C CA . ARG A 1 106 ? -10.321 11.920 6.308 1.00 88.88 106 ARG A CA 1
ATOM 814 C C . ARG A 1 106 ? -10.399 13.259 7.006 1.00 88.88 106 ARG A C 1
ATOM 816 O O . ARG A 1 106 ? -11.472 13.709 7.393 1.00 88.88 106 ARG A O 1
ATOM 823 N N . PHE A 1 107 ? -9.255 13.914 7.082 1.00 85.38 107 PHE A N 1
ATOM 824 C CA . PHE A 1 107 ? -9.129 15.221 7.696 1.00 85.38 107 PHE A CA 1
ATOM 825 C C . PHE A 1 107 ? -9.021 16.267 6.593 1.00 85.38 107 PHE A C 1
ATOM 827 O O . PHE A 1 107 ? -7.975 16.407 5.960 1.00 85.38 107 PHE A O 1
ATOM 834 N N . TYR A 1 108 ? -10.140 16.936 6.312 1.00 77.94 108 TYR A N 1
ATOM 835 C CA . TYR A 1 108 ? -10.235 17.981 5.294 1.00 77.94 108 TYR A CA 1
ATOM 836 C C . TYR A 1 108 ? -10.233 19.366 5.929 1.00 77.94 108 TYR A C 1
ATOM 838 O O . TYR A 1 108 ? -10.943 19.605 6.903 1.00 77.94 108 TYR A O 1
ATOM 846 N N . GLY A 1 109 ? -9.473 20.291 5.339 1.00 72.06 109 GLY A N 1
ATOM 847 C CA . GLY A 1 109 ? -9.529 21.715 5.682 1.00 72.06 109 GLY A CA 1
ATOM 848 C C . GLY A 1 109 ? -8.988 22.072 7.068 1.00 72.06 109 GLY A C 1
ATOM 849 O O . GLY A 1 109 ? -9.078 23.230 7.464 1.00 72.06 109 GLY A O 1
ATOM 850 N N . ARG A 1 110 ? -8.424 21.107 7.803 1.00 76.62 110 ARG A N 1
ATOM 851 C CA . ARG A 1 110 ? -7.728 21.335 9.068 1.00 76.62 110 ARG A CA 1
ATOM 852 C C . ARG A 1 110 ? -6.654 20.282 9.307 1.00 76.62 110 ARG A C 1
ATOM 854 O O . ARG A 1 110 ? -6.737 19.154 8.831 1.00 76.62 110 ARG A O 1
ATOM 861 N N . THR A 1 111 ? -5.693 20.668 10.128 1.00 72.50 111 THR A N 1
ATOM 862 C CA . THR A 1 111 ? -4.603 19.829 10.620 1.00 72.50 111 THR A CA 1
ATOM 863 C C . THR A 1 111 ? -5.052 19.125 11.912 1.00 72.50 111 THR A C 1
ATOM 865 O O . THR A 1 111 ? -5.221 19.839 12.902 1.00 72.50 111 THR A O 1
ATOM 868 N N . PRO A 1 112 ? -5.303 17.793 11.968 1.00 79.94 112 PRO A N 1
ATOM 869 C CA . PRO A 1 112 ? -5.461 17.123 13.255 1.00 79.94 112 PRO A CA 1
ATOM 870 C C . PRO A 1 112 ? -4.203 17.252 14.114 1.00 79.94 112 PRO A C 1
ATOM 872 O O . PRO A 1 112 ? -3.081 17.142 13.632 1.00 79.94 112 PRO A O 1
ATOM 875 N N . SER A 1 113 ? -4.387 17.472 15.406 1.00 84.88 113 SER A N 1
ATOM 876 C CA . SER A 1 113 ? -3.293 17.485 16.374 1.00 84.88 113 SER A CA 1
ATOM 877 C C . SER A 1 113 ? -2.650 16.098 16.533 1.00 84.88 113 SER A C 1
ATOM 879 O O . SER A 1 113 ? -3.241 15.068 16.197 1.00 84.88 113 SER A O 1
ATOM 881 N N . THR A 1 114 ? -1.450 16.043 17.122 1.00 83.38 114 THR A N 1
ATOM 882 C CA . THR A 1 114 ? -0.824 14.772 17.531 1.00 83.38 114 THR A CA 1
ATOM 883 C C . THR A 1 114 ? -1.740 13.964 18.452 1.00 83.38 114 THR A C 1
ATOM 885 O O . THR A 1 114 ? -1.816 12.746 18.322 1.00 83.38 114 THR A O 1
ATOM 888 N N . GLN A 1 115 ? -2.487 14.635 19.336 1.00 88.62 115 GLN A N 1
ATOM 889 C CA . GLN A 1 115 ? -3.456 13.989 20.221 1.00 88.62 115 GLN A CA 1
ATOM 890 C C . GLN A 1 115 ? -4.596 13.334 19.430 1.00 88.62 115 GLN A C 1
ATOM 892 O O . GLN A 1 115 ? -4.934 12.186 19.696 1.00 88.62 115 GLN A O 1
ATOM 897 N N . GLU A 1 116 ? -5.142 14.006 18.415 1.00 89.31 116 GLU A N 1
ATOM 898 C CA . GLU A 1 116 ? -6.166 13.411 17.545 1.00 89.31 116 GLU A CA 1
ATOM 899 C C . GLU A 1 116 ? -5.623 12.207 16.765 1.00 89.31 116 GLU A C 1
ATOM 901 O O . GLU A 1 116 ? -6.307 11.196 16.620 1.00 89.31 116 GLU A O 1
ATOM 906 N N . CYS A 1 117 ? -4.368 12.265 16.309 1.00 89.94 117 CYS A N 1
ATOM 907 C CA . CYS A 1 117 ? -3.719 11.125 15.658 1.00 89.94 117 CYS A CA 1
ATOM 908 C C . CYS A 1 117 ? -3.560 9.933 16.616 1.00 89.94 117 CYS A C 1
ATOM 910 O O . CYS A 1 117 ? -3.807 8.791 16.225 1.00 89.94 117 CYS A O 1
ATOM 912 N N . GLN A 1 118 ? -3.191 10.189 17.875 1.00 91.50 118 GLN A N 1
ATOM 913 C CA . GLN A 1 118 ? -3.115 9.166 18.922 1.00 91.50 118 GLN A CA 1
ATOM 914 C C . GLN A 1 118 ? -4.489 8.560 19.215 1.00 91.50 118 GLN A C 1
ATOM 916 O O . GLN A 1 118 ? -4.609 7.339 19.254 1.00 91.50 118 GLN A O 1
ATOM 921 N N . GLN A 1 119 ? -5.537 9.378 19.313 1.00 94.44 119 GLN A N 1
ATOM 922 C CA . GLN A 1 119 ? -6.907 8.895 19.500 1.00 94.44 119 GLN A CA 1
ATOM 923 C C . GLN A 1 119 ? -7.349 7.989 18.339 1.00 94.44 119 GLN A C 1
ATOM 925 O O . GLN A 1 119 ? -7.948 6.939 18.570 1.00 94.44 119 GLN A O 1
ATOM 930 N N . VAL A 1 120 ? -7.020 8.341 17.088 1.00 94.88 120 VAL A N 1
ATOM 931 C CA . VAL A 1 120 ? -7.296 7.483 15.921 1.00 94.88 120 VAL A CA 1
ATOM 932 C C . VAL A 1 120 ? -6.572 6.142 16.037 1.00 94.88 120 VAL A C 1
ATOM 934 O O . VAL A 1 120 ? -7.176 5.095 15.807 1.00 94.88 120 VAL A O 1
ATOM 937 N N . VAL A 1 121 ? -5.292 6.150 16.416 1.00 95.38 121 VAL A N 1
ATOM 938 C CA . VAL A 1 121 ? -4.511 4.925 16.644 1.00 95.38 121 VAL A CA 1
ATOM 939 C C . VAL A 1 121 ? -5.136 4.066 17.743 1.00 95.38 121 VAL A C 1
ATOM 941 O O . VAL A 1 121 ? -5.295 2.860 17.558 1.00 95.38 121 VAL A O 1
ATOM 944 N N . GLU A 1 122 ? -5.492 4.661 18.880 1.00 95.94 122 GLU A N 1
ATOM 945 C CA . GLU A 1 122 ? -6.120 3.967 20.007 1.00 95.94 122 GLU A CA 1
ATOM 946 C C . GLU A 1 122 ? -7.445 3.329 19.593 1.00 95.94 122 GLU A C 1
ATOM 948 O O . GLU A 1 122 ? -7.682 2.150 19.869 1.00 95.94 122 GLU A O 1
ATOM 953 N N . PHE A 1 123 ? -8.270 4.069 18.851 1.00 95.56 123 PHE A N 1
ATOM 954 C CA . PHE A 1 123 ? -9.506 3.559 18.278 1.00 95.56 123 PHE A CA 1
ATOM 955 C C . PHE A 1 123 ? -9.252 2.365 17.348 1.00 95.56 123 PHE A C 1
ATOM 957 O O . PHE A 1 123 ? -9.909 1.331 17.484 1.00 95.56 123 PHE A O 1
ATOM 964 N N . ILE A 1 124 ? -8.283 2.457 16.433 1.00 95.75 124 ILE A N 1
ATOM 965 C CA . ILE A 1 124 ? -7.937 1.353 15.523 1.00 95.75 124 ILE A CA 1
ATOM 966 C C . ILE A 1 124 ? -7.449 0.130 16.312 1.00 95.75 124 ILE A C 1
ATOM 968 O O . ILE A 1 124 ? -7.871 -0.993 16.040 1.00 95.75 124 ILE A O 1
ATOM 972 N N . ASN A 1 125 ? -6.592 0.332 17.314 1.00 94.88 125 ASN A N 1
ATOM 973 C CA . ASN A 1 125 ? -6.047 -0.739 18.148 1.00 94.88 125 ASN A CA 1
ATOM 974 C C . ASN A 1 125 ? -7.121 -1.430 19.005 1.00 94.88 125 ASN A C 1
ATOM 976 O O . ASN A 1 125 ? -7.044 -2.640 19.214 1.00 94.88 125 ASN A O 1
ATOM 980 N N . LYS A 1 126 ? -8.133 -0.690 19.472 1.00 94.56 126 LYS A N 1
ATOM 981 C CA . LYS A 1 126 ? -9.259 -1.217 20.262 1.00 94.56 126 LYS A CA 1
ATOM 982 C C . LYS A 1 126 ? -10.224 -2.069 19.431 1.00 94.56 126 LYS A C 1
ATOM 984 O O . LYS A 1 126 ? -10.864 -2.971 19.969 1.00 94.56 126 LYS A O 1
ATOM 989 N N . ASN A 1 127 ? -10.336 -1.803 18.130 1.00 92.88 127 ASN A N 1
ATOM 990 C CA . ASN A 1 127 ? -11.347 -2.405 17.264 1.00 92.88 127 ASN A CA 1
ATOM 991 C C . ASN A 1 127 ? -10.737 -3.447 16.316 1.00 92.88 127 ASN A C 1
ATOM 993 O O . ASN A 1 127 ? -10.487 -3.175 15.145 1.00 92.88 127 ASN A O 1
ATOM 997 N N . ALA A 1 128 ? -10.573 -4.681 16.804 1.00 92.56 128 ALA A N 1
ATOM 998 C CA . ALA A 1 128 ? -9.977 -5.796 16.053 1.00 92.56 128 ALA A CA 1
ATOM 999 C C . ALA A 1 128 ? -10.698 -6.163 14.740 1.00 92.56 128 ALA A C 1
ATOM 1001 O O . ALA A 1 128 ? -10.130 -6.852 13.894 1.00 92.56 128 ALA A O 1
ATOM 1002 N N . ILE A 1 129 ? -11.942 -5.711 14.561 1.00 88.19 129 ILE A N 1
ATOM 1003 C CA . ILE A 1 129 ? -12.687 -5.889 13.313 1.00 88.19 129 ILE A CA 1
ATOM 1004 C C . ILE A 1 129 ? -12.103 -5.073 12.152 1.00 88.19 129 ILE A C 1
ATOM 1006 O O . ILE A 1 129 ? -12.264 -5.459 10.992 1.00 88.19 129 ILE A O 1
ATOM 1010 N N . LEU A 1 130 ? -11.413 -3.969 12.455 1.00 91.38 130 LEU A N 1
ATOM 1011 C CA . LEU A 1 130 ? -10.826 -3.074 11.469 1.00 91.38 130 LEU A CA 1
ATOM 1012 C C . LEU A 1 130 ? -9.530 -3.670 10.923 1.00 91.38 130 LEU A C 1
ATOM 1014 O O . LEU A 1 130 ? -8.459 -3.554 11.517 1.00 91.38 130 LEU A O 1
ATOM 1018 N N . THR A 1 131 ? -9.625 -4.296 9.756 1.00 91.31 131 THR A N 1
ATOM 1019 C CA . THR A 1 131 ? -8.472 -4.889 9.072 1.00 91.31 131 THR A CA 1
ATOM 1020 C C . THR A 1 131 ? -7.916 -3.976 7.982 1.00 91.31 131 THR A C 1
ATOM 1022 O O . THR A 1 131 ? -6.776 -4.163 7.552 1.00 91.31 131 THR A O 1
ATOM 1025 N N . ASN A 1 132 ? -8.705 -2.993 7.529 1.00 91.06 132 ASN A N 1
ATOM 1026 C CA . ASN A 1 132 ? -8.396 -2.159 6.371 1.00 91.06 132 ASN A CA 1
ATOM 1027 C C . ASN A 1 132 ? -8.537 -0.678 6.730 1.00 91.06 132 ASN A C 1
ATOM 1029 O O . ASN A 1 132 ? -9.642 -0.164 6.892 1.00 91.06 132 ASN A O 1
ATOM 1033 N N . ILE A 1 133 ? -7.418 0.026 6.815 1.00 93.38 133 ILE A N 1
ATOM 1034 C CA . ILE A 1 133 ? -7.372 1.413 7.265 1.00 93.38 133 ILE A CA 1
ATOM 1035 C C . ILE A 1 133 ? -6.895 2.311 6.128 1.00 93.38 133 ILE A C 1
ATOM 1037 O O . ILE A 1 133 ? -5.859 2.068 5.511 1.00 93.38 133 ILE A O 1
ATOM 1041 N N . ASN A 1 134 ? -7.650 3.371 5.861 1.00 90.75 134 ASN A N 1
ATOM 1042 C CA . ASN A 1 134 ? -7.274 4.442 4.954 1.00 90.75 134 ASN A CA 1
ATOM 1043 C C . ASN A 1 134 ? -7.258 5.758 5.735 1.00 90.75 134 ASN A C 1
ATOM 1045 O O . ASN A 1 134 ? -8.294 6.180 6.245 1.00 90.75 134 ASN A O 1
ATOM 1049 N N . ILE A 1 135 ? -6.100 6.401 5.831 1.00 90.88 135 ILE A N 1
ATOM 1050 C CA . ILE A 1 135 ? -5.958 7.698 6.490 1.00 90.88 135 ILE A CA 1
ATOM 1051 C C . ILE A 1 135 ? -5.504 8.699 5.442 1.00 90.88 135 ILE A C 1
ATOM 1053 O O . ILE A 1 135 ? -4.450 8.525 4.830 1.00 90.88 135 ILE A O 1
ATOM 1057 N N . CYS A 1 136 ? -6.309 9.735 5.233 1.00 87.12 136 CYS A N 1
ATOM 1058 C CA . CYS A 1 136 ? -5.971 10.849 4.365 1.00 87.12 136 CYS A CA 1
ATOM 1059 C C . CYS A 1 136 ? -5.854 12.132 5.190 1.00 87.12 136 CYS A C 1
ATOM 1061 O O . CYS A 1 136 ? -6.834 12.579 5.793 1.00 87.12 136 CYS A O 1
ATOM 1063 N N . LEU A 1 137 ? -4.672 12.738 5.156 1.00 82.88 137 LEU A N 1
ATOM 1064 C CA . LEU A 1 137 ? -4.371 14.022 5.780 1.00 82.88 137 LEU A CA 1
ATOM 1065 C C . LEU A 1 1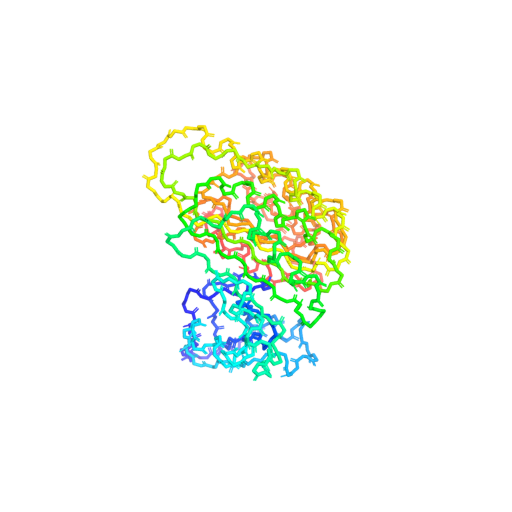37 ? -4.246 15.075 4.672 1.00 82.88 137 LEU A C 1
ATOM 1067 O O . LEU A 1 137 ? -3.287 15.030 3.904 1.00 82.88 137 LEU A O 1
ATOM 1071 N N . PHE A 1 138 ? -5.226 15.981 4.555 1.00 76.69 138 PHE A N 1
ATOM 1072 C CA . PHE A 1 138 ? -5.239 17.034 3.534 1.00 76.69 138 PHE A CA 1
ATOM 1073 C C . PHE A 1 138 ? -4.935 18.414 4.125 1.00 76.69 138 PHE A C 1
ATOM 1075 O O . PHE A 1 138 ? -5.550 18.798 5.117 1.00 76.69 138 PHE A O 1
ATOM 1082 N N . CYS A 1 139 ? -4.074 19.192 3.458 1.00 66.62 139 CYS A N 1
ATOM 1083 C CA . CYS A 1 139 ? -3.758 20.580 3.809 1.00 66.62 139 CYS A CA 1
ATOM 1084 C C . CYS A 1 139 ? -3.272 20.714 5.262 1.00 66.62 139 CYS A C 1
ATOM 1086 O O . CYS A 1 139 ? -3.878 21.404 6.086 1.00 66.62 139 CYS A O 1
ATOM 1088 N N . PHE A 1 140 ? -2.156 20.050 5.561 1.00 67.00 140 PHE A N 1
ATOM 1089 C CA . PHE A 1 140 ? -1.678 19.844 6.923 1.00 67.00 140 PHE A CA 1
ATOM 1090 C C . PHE A 1 140 ? -0.383 20.626 7.245 1.00 67.00 140 PHE A C 1
ATOM 1092 O O . PHE A 1 140 ? 0.576 20.553 6.476 1.00 67.00 140 PHE A O 1
ATOM 1099 N N . GLN A 1 141 ? -0.332 21.331 8.387 1.00 66.62 141 GLN A N 1
ATOM 1100 C CA . GLN A 1 141 ? 0.910 21.855 8.998 1.00 66.62 141 GLN A CA 1
ATOM 1101 C C . GLN A 1 141 ? 1.494 20.788 9.931 1.00 66.62 141 GLN A C 1
ATOM 1103 O O . GLN A 1 141 ? 0.754 20.336 10.790 1.00 66.62 141 GLN A O 1
ATOM 1108 N N . ASN A 1 142 ? 2.781 20.419 9.840 1.00 71.81 142 ASN A N 1
ATOM 1109 C CA . ASN A 1 142 ? 3.410 19.346 10.657 1.00 71.81 142 ASN A CA 1
ATOM 1110 C C . ASN A 1 142 ? 3.044 17.899 10.236 1.00 71.81 142 ASN A C 1
ATOM 1112 O O . ASN A 1 142 ? 2.896 17.007 11.076 1.00 71.81 142 ASN A O 1
ATOM 1116 N N . ALA A 1 143 ? 2.820 17.657 8.934 1.00 72.44 143 ALA A N 1
ATOM 1117 C CA . ALA A 1 143 ? 2.276 16.382 8.417 1.00 72.44 143 ALA A CA 1
ATOM 1118 C C . ALA A 1 143 ? 3.135 15.180 8.806 1.00 72.44 143 ALA A C 1
ATOM 1120 O O . ALA A 1 143 ? 2.624 14.088 9.049 1.00 72.44 143 ALA A O 1
ATOM 1121 N N . GLU A 1 144 ? 4.430 15.435 8.931 1.00 74.50 144 GLU A N 1
ATOM 1122 C CA . GLU A 1 144 ? 5.435 14.526 9.439 1.00 74.50 144 GLU A CA 1
ATOM 1123 C C . GLU A 1 144 ? 5.110 14.010 10.847 1.00 74.50 144 GLU A C 1
ATOM 1125 O O . GLU A 1 144 ? 5.059 12.802 11.044 1.00 74.50 144 GLU A O 1
ATOM 1130 N N . GLN A 1 145 ? 4.826 14.882 11.821 1.00 79.81 145 GLN A N 1
ATOM 1131 C CA . GLN A 1 145 ? 4.563 14.476 13.207 1.00 79.81 145 GLN A CA 1
ATOM 1132 C C . GLN A 1 145 ? 3.282 13.642 13.326 1.00 79.81 145 GLN A C 1
ATOM 1134 O O . GLN A 1 145 ? 3.247 12.656 14.064 1.00 79.81 145 GLN A O 1
ATOM 1139 N N . ALA A 1 146 ? 2.232 14.007 12.586 1.00 81.00 146 ALA A N 1
ATOM 1140 C CA . ALA A 1 146 ? 0.999 13.222 12.537 1.00 81.00 146 ALA A CA 1
ATOM 1141 C C . ALA A 1 146 ? 1.242 11.838 11.929 1.00 81.00 146 ALA A C 1
ATOM 1143 O O . ALA A 1 146 ? 0.826 10.819 12.482 1.00 81.00 146 ALA A O 1
ATOM 1144 N N . PHE A 1 147 ? 1.963 11.798 10.811 1.00 81.69 147 PHE A N 1
ATOM 1145 C CA . PHE A 1 147 ? 2.314 10.563 10.132 1.00 81.69 147 PHE A CA 1
ATOM 1146 C C . PHE A 1 147 ? 3.207 9.661 10.990 1.00 81.69 147 PHE A C 1
ATOM 1148 O O . PHE A 1 147 ? 2.924 8.469 11.110 1.00 81.69 147 PHE A O 1
ATOM 1155 N N . ALA A 1 148 ? 4.212 10.230 11.655 1.00 85.56 148 ALA A N 1
ATOM 1156 C CA . ALA A 1 148 ? 5.071 9.539 12.607 1.00 85.56 148 ALA A CA 1
ATOM 1157 C C . ALA A 1 148 ? 4.255 8.955 13.769 1.00 85.56 148 ALA A C 1
ATOM 1159 O O . ALA A 1 148 ? 4.366 7.764 14.060 1.00 85.56 148 ALA A O 1
ATOM 1160 N N . SER A 1 149 ? 3.351 9.745 14.362 1.00 88.94 149 SER A N 1
ATOM 1161 C CA . SER A 1 149 ? 2.467 9.284 15.440 1.00 88.94 149 SER A CA 1
ATOM 1162 C C . SER A 1 149 ? 1.573 8.120 15.001 1.00 88.94 149 SER A C 1
ATOM 1164 O O . SER A 1 149 ? 1.393 7.162 15.754 1.00 88.94 149 SER A O 1
ATOM 1166 N N . ILE A 1 150 ? 1.017 8.181 13.788 1.00 91.31 150 ILE A N 1
ATOM 1167 C CA . ILE A 1 150 ? 0.200 7.104 13.218 1.00 91.31 150 ILE A CA 1
ATOM 1168 C C . ILE A 1 150 ? 1.055 5.854 12.982 1.00 91.31 150 ILE A C 1
ATOM 1170 O O . ILE A 1 150 ? 0.672 4.759 13.394 1.00 91.31 150 ILE A O 1
ATOM 1174 N N . ALA A 1 151 ? 2.212 6.000 12.332 1.00 92.31 151 ALA A N 1
ATOM 1175 C CA . ALA A 1 151 ? 3.083 4.882 11.990 1.00 92.31 151 ALA A CA 1
ATOM 1176 C C . ALA A 1 151 ? 3.612 4.173 13.245 1.00 92.31 151 ALA A C 1
ATOM 1178 O O . ALA A 1 151 ? 3.514 2.949 13.345 1.00 92.31 151 ALA A O 1
ATOM 1179 N N . GLN A 1 152 ? 4.081 4.936 14.235 1.00 92.81 152 GLN A N 1
ATOM 1180 C CA . GLN A 1 152 ? 4.532 4.409 15.521 1.00 92.81 152 GLN A CA 1
ATOM 1181 C C . GLN A 1 152 ? 3.400 3.686 16.259 1.00 92.81 152 GLN A C 1
ATOM 1183 O O . GLN A 1 152 ? 3.588 2.583 16.771 1.00 92.81 152 GLN A O 1
ATOM 1188 N N . GLY A 1 153 ? 2.204 4.273 16.266 1.00 92.06 153 GLY A N 1
ATOM 1189 C CA . GLY A 1 153 ? 1.025 3.702 16.903 1.00 92.06 153 GLY A CA 1
ATOM 1190 C C . GLY A 1 153 ? 0.531 2.393 16.281 1.00 92.06 153 GLY A C 1
ATOM 1191 O O . GLY A 1 153 ? 0.051 1.501 16.985 1.00 92.06 153 GLY A O 1
ATOM 1192 N N . LEU A 1 154 ? 0.669 2.261 14.960 1.00 95.19 154 LEU A N 1
ATOM 1193 C CA . LEU A 1 154 ? 0.255 1.076 14.205 1.00 95.19 154 LEU A CA 1
ATOM 1194 C C . LEU A 1 154 ? 1.354 0.010 14.088 1.00 95.19 154 LEU A C 1
ATOM 1196 O O . LEU A 1 154 ? 1.069 -1.110 13.660 1.00 95.19 154 LEU A O 1
ATOM 1200 N N . ALA A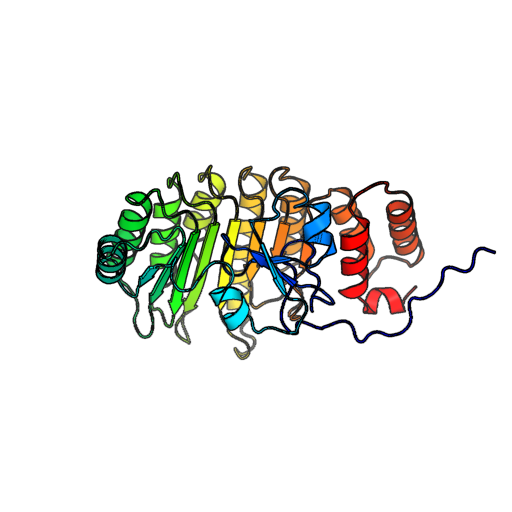 1 155 ? 2.589 0.303 14.504 1.00 94.44 155 ALA A N 1
ATOM 1201 C CA . ALA A 1 155 ? 3.714 -0.634 14.460 1.00 94.44 155 ALA A CA 1
ATOM 1202 C C . ALA A 1 155 ? 3.442 -1.936 15.236 1.00 94.44 155 ALA A C 1
ATOM 1204 O O . ALA A 1 155 ? 3.829 -3.023 14.808 1.00 94.44 155 ALA A O 1
ATOM 1205 N N . THR A 1 156 ? 2.703 -1.841 16.344 1.00 92.25 156 THR A N 1
ATOM 1206 C CA . THR A 1 156 ? 2.370 -2.973 17.224 1.00 92.25 156 THR A CA 1
ATOM 1207 C C . THR A 1 156 ? 0.947 -3.506 17.036 1.00 92.25 156 THR A C 1
ATOM 1209 O O . THR A 1 156 ? 0.552 -4.456 17.721 1.00 92.25 156 THR A O 1
ATOM 1212 N N . ASN A 1 157 ? 0.173 -2.932 16.107 1.00 96.00 157 ASN A N 1
ATOM 1213 C CA . ASN A 1 157 ? -1.190 -3.368 15.823 1.00 96.00 157 ASN A CA 1
ATOM 1214 C C . ASN A 1 157 ? -1.206 -4.826 15.319 1.00 96.00 157 ASN A C 1
ATOM 1216 O O . ASN A 1 157 ? -0.350 -5.229 14.533 1.00 96.00 157 ASN A O 1
ATOM 1220 N N . LYS A 1 158 ? -2.190 -5.618 15.769 1.00 95.44 158 LYS A N 1
ATOM 1221 C CA . LYS A 1 158 ? -2.289 -7.069 15.504 1.00 95.44 158 LYS A CA 1
ATOM 1222 C C . LYS A 1 158 ? -3.415 -7.465 14.541 1.00 95.44 158 LYS A C 1
ATOM 1224 O O . LYS A 1 158 ? -3.661 -8.656 14.357 1.00 95.44 158 LYS A O 1
ATOM 1229 N N . HIS A 1 159 ? -4.110 -6.498 13.949 1.00 95.12 159 HIS A N 1
ATOM 1230 C CA . HIS A 1 159 ? -5.359 -6.729 13.215 1.00 95.12 159 HIS A CA 1
ATOM 1231 C C . HIS A 1 159 ? -5.371 -6.100 11.815 1.00 95.12 159 HIS A C 1
ATOM 1233 O O . HIS A 1 159 ? -5.909 -6.693 10.881 1.00 95.12 159 HIS A O 1
ATOM 1239 N N . VAL A 1 160 ? -4.750 -4.933 11.646 1.00 95.50 160 VAL A N 1
ATOM 1240 C CA . VAL A 1 160 ? -4.700 -4.193 10.384 1.00 95.50 160 VAL A CA 1
ATOM 1241 C C . VAL A 1 160 ? -3.783 -4.907 9.400 1.00 95.50 160 VAL A C 1
ATOM 1243 O O . VAL A 1 160 ? -2.564 -4.939 9.555 1.00 95.50 160 VAL A O 1
ATOM 1246 N N . LYS A 1 161 ? -4.391 -5.453 8.349 1.00 94.06 161 LYS A N 1
ATOM 1247 C CA . LYS A 1 161 ? -3.708 -6.132 7.245 1.00 94.06 161 LYS A CA 1
ATOM 1248 C C . LYS A 1 161 ? -3.433 -5.207 6.071 1.00 94.06 161 LYS A C 1
ATOM 1250 O O . LYS A 1 161 ? -2.470 -5.427 5.338 1.00 94.06 161 LYS A O 1
ATOM 1255 N N . HIS A 1 162 ? -4.264 -4.184 5.890 1.00 92.00 162 HIS A N 1
ATOM 1256 C CA . HIS A 1 162 ? -4.158 -3.246 4.781 1.00 92.00 162 HIS A CA 1
ATOM 1257 C C . HIS A 1 162 ? -4.158 -1.820 5.317 1.00 92.00 162 HIS A C 1
ATOM 1259 O O . HIS A 1 162 ? -5.145 -1.376 5.901 1.00 92.00 162 HIS A O 1
ATOM 1265 N N . LEU A 1 163 ? -3.061 -1.103 5.097 1.00 93.94 163 LEU A N 1
ATOM 1266 C CA . LEU A 1 163 ? -2.904 0.281 5.515 1.00 93.94 163 LEU A CA 1
ATOM 1267 C C . LEU A 1 163 ? -2.611 1.155 4.301 1.00 93.94 163 LEU A C 1
ATOM 1269 O O . LEU A 1 163 ? -1.691 0.888 3.532 1.00 93.94 163 LEU A O 1
ATOM 1273 N N . SER A 1 164 ? -3.388 2.217 4.142 1.00 91.06 164 SER A N 1
ATOM 1274 C CA . SER A 1 164 ? -3.133 3.273 3.174 1.00 91.06 164 SER A CA 1
ATOM 1275 C C . SER A 1 164 ? -3.014 4.596 3.909 1.00 91.06 164 SER A C 1
ATOM 1277 O O . SER A 1 164 ? -3.947 5.017 4.588 1.00 91.06 164 SER A O 1
ATOM 1279 N N . LEU A 1 165 ? -1.866 5.240 3.750 1.00 88.94 165 LEU A N 1
ATOM 1280 C CA . LEU A 1 165 ? -1.566 6.551 4.298 1.00 88.94 165 LEU A CA 1
ATOM 1281 C C . LEU A 1 165 ? -1.387 7.516 3.130 1.00 88.94 165 LEU A C 1
ATOM 1283 O O . LEU A 1 165 ? -0.500 7.327 2.299 1.00 88.94 165 LEU A O 1
ATOM 1287 N N . ARG A 1 166 ? -2.256 8.523 3.042 1.00 84.19 166 ARG A N 1
ATOM 1288 C CA . ARG A 1 166 ? -2.171 9.589 2.044 1.00 84.19 166 ARG A CA 1
ATOM 1289 C C . ARG A 1 166 ? -1.941 10.930 2.711 1.00 84.19 166 ARG A C 1
ATOM 1291 O O . ARG A 1 166 ? -2.725 11.338 3.566 1.00 84.19 166 ARG A O 1
ATOM 1298 N N . LEU A 1 167 ? -0.883 11.604 2.288 1.00 77.81 167 LEU A N 1
ATOM 1299 C CA . LEU A 1 167 ? -0.455 12.889 2.818 1.00 77.81 167 LEU A CA 1
ATOM 1300 C C . LEU A 1 167 ? -0.554 13.947 1.723 1.00 77.81 167 LEU A C 1
ATOM 1302 O O . LEU A 1 167 ? -0.092 13.727 0.605 1.00 77.81 167 LEU A O 1
ATOM 1306 N N . MET A 1 168 ? -1.152 15.087 2.055 1.00 74.69 168 MET A N 1
ATOM 1307 C CA . MET A 1 168 ? -1.104 16.305 1.250 1.00 74.69 168 MET A CA 1
ATOM 1308 C C . MET A 1 168 ? -0.698 17.470 2.155 1.00 74.69 168 MET A C 1
ATOM 1310 O O . MET A 1 168 ? -1.550 17.995 2.885 1.00 74.69 168 MET A O 1
ATOM 1314 N N . PRO A 1 169 ? 0.588 17.857 2.169 1.00 65.94 169 PRO A N 1
ATOM 1315 C CA . PRO A 1 169 ? 1.045 19.000 2.949 1.00 65.94 169 PRO A CA 1
ATOM 1316 C C . PRO A 1 169 ? 0.429 20.305 2.423 1.00 65.94 169 PRO A C 1
ATOM 1318 O O . PRO A 1 169 ? -0.027 20.387 1.280 1.00 65.94 169 PRO A O 1
ATOM 1321 N N . LEU A 1 170 ? 0.396 21.338 3.270 1.00 65.12 170 LEU A N 1
ATOM 1322 C CA . LEU A 1 170 ? 0.113 22.701 2.808 1.00 65.12 170 LEU A CA 1
ATOM 1323 C C . LEU A 1 170 ? 1.235 23.201 1.893 1.00 65.12 170 LEU A C 1
ATOM 1325 O O . LEU A 1 170 ? 2.403 22.860 2.080 1.00 65.12 170 LEU A O 1
ATOM 1329 N N . TRP A 1 171 ? 0.871 24.044 0.927 1.00 57.31 171 TRP A N 1
ATOM 1330 C CA . TRP A 1 171 ? 1.818 24.698 0.027 1.00 57.31 171 TRP A CA 1
ATOM 1331 C C . TRP A 1 171 ? 2.911 25.440 0.826 1.00 57.31 171 TRP A C 1
ATOM 1333 O O . TRP A 1 171 ? 2.597 26.163 1.772 1.00 57.31 171 TRP A O 1
ATOM 1343 N N . ASN A 1 172 ? 4.176 25.278 0.414 1.00 54.50 172 ASN A N 1
ATOM 1344 C CA . ASN A 1 172 ? 5.368 26.012 0.885 1.00 54.50 172 ASN A CA 1
ATOM 1345 C C . ASN A 1 172 ? 6.026 25.584 2.215 1.00 54.50 172 ASN A C 1
ATOM 1347 O O . ASN A 1 172 ? 6.691 26.409 2.840 1.00 54.50 172 ASN A O 1
ATOM 1351 N N . GLN A 1 173 ? 5.910 24.326 2.653 1.00 56.12 173 GLN A N 1
ATOM 1352 C CA . GLN A 1 173 ? 6.768 23.812 3.734 1.00 56.12 173 GLN A CA 1
ATOM 1353 C C . GLN A 1 173 ? 7.811 22.828 3.197 1.00 56.12 173 GLN A C 1
ATOM 1355 O O . GLN A 1 173 ? 7.453 21.818 2.589 1.00 56.12 173 GLN A O 1
ATOM 1360 N N . GLU A 1 174 ? 9.095 23.113 3.460 1.00 54.16 174 GLU A N 1
ATOM 1361 C CA . GLU A 1 174 ? 10.163 22.111 3.390 1.00 54.16 174 GLU A CA 1
ATOM 1362 C C . GLU A 1 174 ? 9.806 21.002 4.382 1.00 54.16 174 GLU A C 1
ATOM 1364 O O . GLU A 1 174 ? 9.969 21.134 5.594 1.00 54.16 174 GLU A O 1
ATOM 1369 N N . SER A 1 175 ? 9.207 19.934 3.870 1.00 55.62 175 SER A N 1
ATOM 1370 C CA . SER A 1 175 ? 8.844 18.772 4.665 1.00 55.62 175 SER A CA 1
ATOM 1371 C C . SER A 1 175 ? 10.055 17.855 4.693 1.00 55.62 175 SER A C 1
ATOM 1373 O O . SER A 1 175 ? 10.380 17.194 3.706 1.00 55.62 175 SER A O 1
ATOM 1375 N N . PHE A 1 176 ? 10.745 17.823 5.830 1.00 58.38 176 PHE A N 1
ATOM 1376 C CA . PHE A 1 176 ? 11.492 16.627 6.184 1.00 58.38 176 PHE A CA 1
ATOM 1377 C C . PHE A 1 176 ? 10.470 15.536 6.516 1.00 58.38 176 PHE A C 1
ATOM 1379 O O . PHE A 1 176 ? 9.417 15.809 7.088 1.00 58.38 176 PHE A O 1
ATOM 1386 N N . PHE A 1 177 ? 10.727 14.313 6.065 1.00 65.62 177 PHE A N 1
ATOM 1387 C CA . PHE A 1 177 ? 9.918 13.160 6.436 1.00 65.62 177 PHE A CA 1
ATOM 1388 C C . PHE A 1 177 ? 10.719 12.311 7.411 1.00 65.62 177 PHE A C 1
ATOM 1390 O O . PHE A 1 177 ? 11.763 11.772 7.040 1.00 65.62 177 PHE A O 1
ATOM 1397 N N . ASP A 1 178 ? 10.204 12.134 8.624 1.00 70.69 178 ASP A N 1
ATOM 1398 C CA . ASP A 1 178 ? 10.700 11.137 9.557 1.00 70.69 178 ASP A CA 1
ATOM 1399 C C . ASP A 1 178 ? 10.482 9.748 8.956 1.00 70.69 178 ASP A C 1
ATOM 1401 O O . ASP A 1 178 ? 9.402 9.150 9.009 1.00 70.69 178 ASP A O 1
ATOM 1405 N N . THR A 1 179 ? 11.548 9.217 8.369 1.00 81.38 179 THR A N 1
ATOM 1406 C CA . THR A 1 179 ? 11.579 7.848 7.868 1.00 81.38 179 THR A CA 1
ATOM 1407 C C . THR A 1 179 ? 11.524 6.846 9.012 1.00 81.38 179 THR A C 1
ATOM 1409 O O . THR A 1 179 ? 10.994 5.753 8.827 1.00 81.38 179 THR A O 1
ATOM 1412 N N . SER A 1 180 ? 12.030 7.198 10.197 1.00 89.56 180 SER A N 1
ATOM 1413 C CA . SER A 1 180 ? 12.275 6.267 11.304 1.00 89.56 180 SER A CA 1
ATOM 1414 C C . SER A 1 180 ? 10.988 5.600 11.776 1.00 89.56 180 SER A C 1
ATOM 1416 O O . SER A 1 180 ? 10.951 4.384 11.966 1.00 89.56 180 SER A O 1
ATOM 1418 N N . SER A 1 181 ? 9.905 6.368 11.905 1.00 90.62 181 SER A N 1
ATOM 1419 C CA . SER A 1 181 ? 8.610 5.841 12.345 1.00 90.62 181 SER A CA 1
ATOM 1420 C C . SER A 1 181 ? 7.993 4.866 11.336 1.00 90.62 181 SER A C 1
ATOM 1422 O O . SER A 1 181 ? 7.427 3.840 11.722 1.00 90.62 181 SER A O 1
ATOM 1424 N N . VAL A 1 182 ? 8.140 5.125 10.033 1.00 90.62 182 VAL A N 1
ATOM 1425 C CA . VAL A 1 182 ? 7.643 4.214 8.986 1.00 90.62 182 VAL A CA 1
ATOM 1426 C C . VAL A 1 182 ? 8.529 2.987 8.843 1.00 90.62 182 VAL A C 1
ATOM 1428 O O . VAL A 1 182 ? 8.020 1.879 8.690 1.00 90.62 182 VAL A O 1
ATOM 1431 N N . GLN A 1 183 ? 9.848 3.157 8.916 1.00 93.38 183 GLN A N 1
ATOM 1432 C CA . GLN A 1 183 ? 10.787 2.041 8.943 1.00 93.38 183 GLN A CA 1
ATOM 1433 C C . GLN A 1 183 ? 10.470 1.121 10.120 1.00 93.38 183 GLN A C 1
ATOM 1435 O O . GLN A 1 183 ? 10.340 -0.087 9.937 1.00 93.38 183 GLN A O 1
ATOM 1440 N N . HIS A 1 184 ? 10.235 1.694 11.304 1.00 94.88 184 HIS A N 1
ATOM 1441 C CA . HIS A 1 184 ? 9.815 0.945 12.480 1.00 94.88 184 HIS A CA 1
ATOM 1442 C C . HIS A 1 184 ? 8.501 0.193 12.238 1.00 94.88 184 HIS A C 1
ATOM 1444 O O . HIS A 1 184 ? 8.443 -1.008 12.504 1.00 94.88 184 HIS A O 1
ATOM 1450 N N . LEU A 1 185 ? 7.476 0.846 11.676 1.00 95.25 185 LEU A N 1
ATOM 1451 C CA . LEU A 1 185 ? 6.220 0.197 11.281 1.00 95.25 185 LEU A CA 1
ATOM 1452 C C . LEU A 1 185 ? 6.468 -1.000 10.347 1.00 95.25 185 LEU A C 1
ATOM 1454 O O . LEU A 1 185 ? 5.973 -2.094 10.613 1.00 95.25 185 LEU A O 1
ATOM 1458 N N . ILE A 1 186 ? 7.251 -0.815 9.282 1.00 95.31 186 ILE A N 1
ATOM 1459 C CA . ILE A 1 186 ? 7.559 -1.856 8.291 1.00 95.31 186 ILE A CA 1
ATOM 1460 C C . ILE A 1 186 ? 8.335 -3.014 8.925 1.00 95.31 186 ILE A C 1
ATOM 1462 O O . ILE A 1 186 ? 8.055 -4.178 8.650 1.00 95.31 186 ILE A O 1
ATOM 1466 N N . GLU A 1 187 ? 9.325 -2.733 9.763 1.00 94.25 187 GLU A N 1
ATOM 1467 C CA . GLU A 1 187 ? 10.218 -3.760 10.304 1.00 94.25 187 GLU A CA 1
ATOM 1468 C C . GLU A 1 187 ? 9.575 -4.548 11.454 1.00 94.25 187 GLU A C 1
ATOM 1470 O O . GLU A 1 187 ? 9.811 -5.758 11.604 1.00 94.25 187 GLU A O 1
ATOM 1475 N N . THR A 1 188 ? 8.724 -3.901 12.252 1.00 94.69 188 THR A N 1
ATOM 1476 C CA . THR A 1 188 ? 8.143 -4.504 13.459 1.00 94.69 188 THR A CA 1
ATOM 1477 C C . THR A 1 188 ? 6.753 -5.085 13.261 1.00 94.69 188 THR A C 1
ATOM 1479 O O . THR A 1 188 ? 6.476 -6.127 13.859 1.00 94.69 188 THR A O 1
ATOM 1482 N N . ASN A 1 189 ? 5.908 -4.510 12.398 1.00 95.62 189 ASN A N 1
ATOM 1483 C CA . ASN A 1 189 ? 4.542 -4.994 12.239 1.00 95.62 189 ASN A CA 1
ATOM 1484 C C . ASN A 1 189 ? 4.516 -6.373 11.555 1.00 95.62 189 ASN A C 1
ATOM 1486 O O . ASN A 1 189 ? 4.993 -6.560 10.431 1.00 95.62 189 ASN A O 1
ATOM 1490 N N . LYS A 1 190 ? 3.948 -7.368 12.250 1.00 94.19 190 LYS A N 1
ATOM 1491 C CA . LYS A 1 190 ? 3.934 -8.771 11.803 1.00 94.19 190 LYS A CA 1
ATOM 1492 C C . LYS A 1 190 ? 2.622 -9.230 11.161 1.00 94.19 190 LYS A C 1
ATOM 1494 O O . LYS A 1 190 ? 2.497 -10.405 10.831 1.00 94.19 190 LYS A O 1
ATOM 14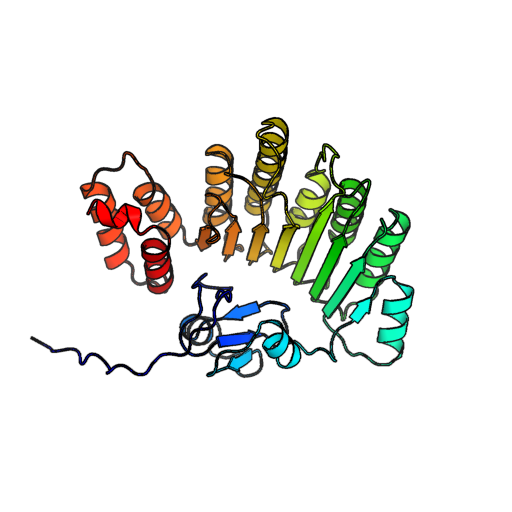99 N N . VAL A 1 191 ? 1.659 -8.332 10.980 1.00 95.62 191 VAL A N 1
ATOM 1500 C CA . VAL A 1 191 ? 0.338 -8.647 10.409 1.00 95.62 191 VAL A CA 1
ATOM 1501 C C . VAL A 1 191 ? 0.022 -7.846 9.152 1.00 95.62 191 VAL A C 1
ATOM 1503 O O . VAL A 1 191 ? -0.846 -8.248 8.384 1.00 95.62 191 VAL A O 1
ATOM 1506 N N . LEU A 1 192 ? 0.723 -6.734 8.927 1.00 95.44 192 LEU A N 1
ATOM 1507 C CA . LEU A 1 192 ? 0.504 -5.862 7.787 1.00 95.44 192 LEU A CA 1
ATOM 1508 C C . LEU A 1 192 ? 0.944 -6.565 6.498 1.00 95.44 192 LEU A C 1
ATOM 1510 O O . LEU A 1 192 ? 2.124 -6.850 6.301 1.00 95.44 192 LEU A O 1
ATOM 1514 N N . GLU A 1 193 ? -0.019 -6.835 5.618 1.00 93.50 193 GLU A N 1
ATOM 1515 C CA . GLU A 1 193 ? 0.184 -7.521 4.339 1.00 93.50 193 GLU A CA 1
ATOM 1516 C C . GLU A 1 193 ? 0.256 -6.525 3.171 1.00 93.50 193 GLU A C 1
ATOM 1518 O O . GLU A 1 193 ? 0.887 -6.799 2.148 1.00 93.50 193 GLU A O 1
ATOM 1523 N N . THR A 1 194 ? -0.400 -5.368 3.298 1.00 90.62 194 THR A N 1
ATOM 1524 C CA . THR A 1 194 ? -0.403 -4.298 2.294 1.00 90.62 194 THR A CA 1
ATOM 1525 C C . THR A 1 194 ? -0.148 -2.944 2.931 1.00 90.62 194 THR A C 1
ATOM 1527 O O . THR A 1 194 ? -0.870 -2.547 3.844 1.00 90.62 194 THR A O 1
ATOM 1530 N N . LEU A 1 195 ? 0.818 -2.212 2.385 1.00 92.62 195 LEU A N 1
ATOM 1531 C CA . LEU A 1 195 ? 1.100 -0.832 2.754 1.00 92.62 195 LEU A CA 1
ATOM 1532 C C . LEU A 1 195 ? 1.127 0.038 1.502 1.00 92.62 195 LEU A C 1
ATOM 1534 O O . LEU A 1 195 ? 1.908 -0.198 0.582 1.00 92.62 195 LEU A O 1
ATOM 1538 N N . PHE A 1 196 ? 0.271 1.050 1.483 1.00 88.94 196 PHE A N 1
ATOM 1539 C CA . PHE A 1 196 ? 0.276 2.095 0.475 1.00 88.94 196 PHE A CA 1
ATOM 1540 C C . PHE A 1 196 ? 0.615 3.428 1.135 1.00 88.94 196 PHE A C 1
ATOM 1542 O O . PHE A 1 196 ? -0.100 3.881 2.026 1.00 88.94 196 PHE A O 1
ATOM 1549 N N . ILE A 1 197 ? 1.690 4.056 0.677 1.00 87.12 197 ILE A N 1
ATOM 1550 C CA . ILE A 1 197 ? 2.079 5.407 1.057 1.00 87.12 197 ILE A CA 1
ATOM 1551 C C . ILE A 1 197 ? 1.924 6.274 -0.185 1.00 87.12 197 ILE A C 1
ATOM 1553 O O . ILE A 1 197 ? 2.575 6.038 -1.202 1.00 87.12 197 ILE A O 1
ATOM 1557 N N . GLY A 1 198 ? 1.020 7.243 -0.117 1.00 79.62 198 GLY A N 1
ATOM 1558 C CA . GLY A 1 198 ? 0.814 8.205 -1.186 1.00 79.62 198 GLY A CA 1
ATOM 1559 C C . GLY A 1 198 ? 1.131 9.610 -0.720 1.00 79.62 198 GLY A C 1
ATOM 1560 O O . GLY A 1 198 ? 0.575 10.071 0.278 1.00 79.62 198 GLY A O 1
ATOM 1561 N N . HIS A 1 199 ? 1.982 10.299 -1.467 1.00 70.44 199 HIS A N 1
ATOM 1562 C CA . HIS A 1 199 ? 2.152 11.734 -1.338 1.00 70.44 199 HIS A CA 1
ATOM 1563 C C . HIS A 1 199 ? 1.382 12.405 -2.477 1.00 70.44 199 HIS A C 1
ATOM 1565 O O . HIS A 1 199 ?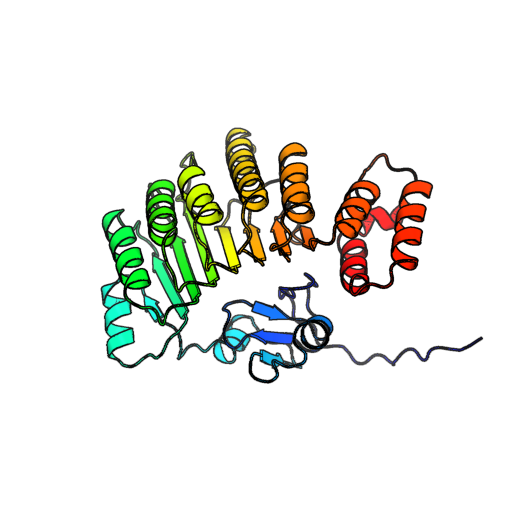 1.711 12.246 -3.652 1.00 70.44 199 HIS A O 1
ATOM 1571 N N . ALA A 1 200 ? 0.275 13.074 -2.161 1.00 49.09 200 ALA A N 1
ATOM 1572 C CA . ALA A 1 200 ? -0.596 13.628 -3.185 1.00 49.09 200 ALA A CA 1
ATOM 1573 C C . ALA A 1 200 ? -0.183 15.074 -3.544 1.00 49.09 200 ALA A C 1
ATOM 1575 O O . ALA A 1 200 ? -0.516 16.026 -2.848 1.00 49.09 200 ALA A O 1
ATOM 1576 N N . TRP A 1 201 ? 0.478 15.167 -4.706 1.00 53.28 201 TRP A N 1
ATOM 1577 C CA . TRP A 1 201 ? 0.646 16.302 -5.634 1.00 53.28 201 TRP A CA 1
ATOM 1578 C C . TRP A 1 201 ? 1.606 17.448 -5.297 1.00 53.28 201 TRP A C 1
ATOM 1580 O O . TRP A 1 201 ? 1.311 18.269 -4.439 1.00 53.28 201 TRP A O 1
ATOM 1590 N N . LEU A 1 202 ? 2.608 17.609 -6.177 1.00 43.25 202 LEU A N 1
ATOM 1591 C CA . LEU A 1 202 ? 3.099 18.884 -6.721 1.00 43.25 202 LEU A CA 1
ATOM 1592 C C . LEU A 1 202 ? 3.468 18.651 -8.202 1.00 43.25 202 LEU A C 1
ATOM 1594 O O . LEU A 1 202 ? 4.566 18.200 -8.500 1.00 43.25 202 LEU A O 1
ATOM 1598 N N . ARG A 1 203 ? 2.536 18.879 -9.141 1.00 41.34 203 ARG A N 1
ATOM 1599 C CA . ARG A 1 203 ? 2.828 18.806 -10.593 1.00 41.34 203 ARG A CA 1
ATOM 1600 C C . ARG A 1 203 ? 3.519 20.076 -11.120 1.00 41.34 203 ARG A C 1
ATOM 1602 O O . ARG A 1 203 ? 3.978 20.061 -12.250 1.00 41.34 203 ARG A O 1
ATOM 1609 N N . ASP A 1 204 ? 3.602 21.124 -10.295 1.00 41.94 204 ASP A N 1
ATOM 1610 C CA . ASP A 1 204 ? 3.929 22.489 -10.730 1.00 41.94 204 ASP A CA 1
ATOM 1611 C C . ASP A 1 204 ? 4.903 23.231 -9.783 1.00 41.94 204 ASP A C 1
ATOM 1613 O O . ASP A 1 204 ? 4.897 24.459 -9.754 1.00 41.94 204 ASP A O 1
ATOM 1617 N N . PHE A 1 205 ? 5.710 22.537 -8.965 1.00 47.72 205 PHE A N 1
ATOM 1618 C CA . PHE A 1 205 ? 6.774 23.238 -8.228 1.00 47.72 205 PHE A CA 1
ATOM 1619 C C . PHE A 1 205 ? 7.992 23.440 -9.122 1.00 47.72 205 PHE A C 1
ATOM 1621 O O . PHE A 1 205 ? 8.508 22.489 -9.709 1.00 47.72 205 PHE A O 1
ATOM 1628 N N . ASP A 1 206 ? 8.433 24.696 -9.188 1.00 47.31 206 ASP A N 1
ATOM 1629 C CA . ASP A 1 206 ? 9.686 25.089 -9.811 1.00 47.31 206 ASP A CA 1
ATOM 1630 C C . ASP A 1 206 ? 10.853 24.280 -9.233 1.00 47.31 206 ASP A C 1
ATOM 1632 O O . ASP A 1 206 ? 10.908 23.986 -8.035 1.00 47.31 206 ASP A O 1
ATOM 1636 N N . ASP A 1 207 ? 11.770 23.970 -10.144 1.00 48.72 207 ASP A N 1
ATOM 1637 C CA . ASP A 1 207 ? 12.939 23.082 -10.153 1.00 48.72 207 ASP A CA 1
ATOM 1638 C C . ASP A 1 207 ? 13.956 23.276 -8.999 1.00 48.72 207 ASP A C 1
ATOM 1640 O O . ASP A 1 207 ? 15.168 23.396 -9.189 1.00 48.72 207 ASP A O 1
ATOM 1644 N N . THR A 1 208 ? 13.484 23.354 -7.757 1.00 52.50 208 THR A N 1
ATOM 1645 C CA . THR A 1 208 ? 14.322 23.494 -6.566 1.00 52.50 208 THR A CA 1
ATOM 1646 C C . THR A 1 208 ? 14.759 22.100 -6.111 1.00 52.50 208 THR A C 1
ATOM 1648 O O . THR A 1 208 ? 14.005 21.329 -5.523 1.00 52.50 208 THR A O 1
ATOM 1651 N N . GLY A 1 209 ? 16.010 21.747 -6.419 1.00 55.88 209 GLY A N 1
ATOM 1652 C CA . GLY A 1 209 ? 16.574 20.402 -6.234 1.00 55.88 209 GLY A CA 1
ATOM 1653 C C . GLY A 1 209 ? 16.534 19.806 -4.816 1.00 55.88 209 GLY A C 1
ATOM 1654 O O . GLY A 1 209 ? 16.736 18.602 -4.672 1.00 55.88 209 GLY A O 1
ATOM 1655 N N . SER A 1 210 ? 16.263 20.596 -3.769 1.00 59.66 210 SER A N 1
ATOM 1656 C CA . SER A 1 210 ? 16.251 20.125 -2.374 1.00 59.66 210 SER A CA 1
ATOM 1657 C C . SER A 1 210 ? 15.078 19.194 -2.051 1.00 59.66 210 SER A C 1
ATOM 1659 O O . SER A 1 210 ? 15.244 18.260 -1.267 1.00 59.66 210 SER A O 1
ATOM 1661 N N . TYR A 1 211 ? 13.912 19.401 -2.672 1.00 61.88 211 TYR A N 1
ATOM 1662 C CA . TYR A 1 211 ? 12.732 18.560 -2.437 1.00 61.88 211 TYR A CA 1
ATOM 1663 C C . TYR A 1 211 ? 12.900 17.154 -3.031 1.00 61.88 211 TYR A C 1
ATOM 1665 O O . TYR A 1 211 ? 12.508 16.153 -2.435 1.00 61.88 211 TYR A O 1
ATOM 1673 N N . TYR A 1 212 ? 13.552 17.061 -4.190 1.00 66.69 212 TYR A N 1
ATOM 1674 C CA . TYR A 1 212 ? 13.843 15.778 -4.825 1.00 66.69 212 TYR A CA 1
ATOM 1675 C C . TYR A 1 212 ? 14.800 14.925 -3.988 1.00 66.69 212 TYR A C 1
ATOM 1677 O O . TYR A 1 212 ? 14.632 13.710 -3.894 1.00 66.69 212 TYR A O 1
ATOM 1685 N N . GLU A 1 213 ? 15.777 15.551 -3.329 1.00 69.00 213 GLU A N 1
ATOM 1686 C CA . GLU A 1 213 ? 16.730 14.840 -2.477 1.00 69.00 213 GLU A CA 1
ATOM 1687 C C . GLU A 1 213 ? 16.068 14.256 -1.215 1.00 69.00 213 GLU A C 1
ATOM 1689 O O . GLU A 1 213 ? 16.433 13.160 -0.778 1.00 69.00 213 GLU A O 1
ATOM 1694 N N . SER A 1 214 ? 15.089 14.949 -0.621 1.00 74.75 214 SER A N 1
ATOM 1695 C CA . SER A 1 214 ? 14.389 14.452 0.571 1.00 74.75 214 SER A CA 1
ATOM 1696 C C . SER A 1 214 ? 13.449 13.288 0.251 1.00 74.75 214 SER A C 1
ATOM 1698 O O . SER A 1 214 ? 13.453 12.291 0.979 1.00 74.75 214 SER A O 1
ATOM 1700 N N . GLU A 1 215 ? 12.704 13.354 -0.856 1.00 77.19 215 GLU A N 1
ATOM 1701 C CA . GLU A 1 215 ? 11.873 12.237 -1.315 1.00 77.19 215 GLU A CA 1
ATOM 1702 C C . GLU A 1 215 ? 12.697 11.006 -1.697 1.00 77.19 215 GLU A C 1
ATOM 1704 O O . GLU A 1 215 ? 12.325 9.882 -1.348 1.00 77.19 215 GLU A O 1
ATOM 1709 N N . ASP A 1 216 ? 13.827 11.202 -2.382 1.00 80.25 216 ASP A N 1
ATOM 1710 C CA . ASP A 1 216 ? 14.710 10.106 -2.775 1.00 80.25 216 ASP A CA 1
ATOM 1711 C C . ASP A 1 216 ? 15.280 9.384 -1.546 1.00 80.25 216 ASP A C 1
ATOM 1713 O O . ASP A 1 216 ? 15.218 8.155 -1.457 1.00 80.25 216 ASP A O 1
ATOM 1717 N N . LYS A 1 217 ? 15.742 10.143 -0.540 1.00 84.62 217 LYS A N 1
ATOM 1718 C CA . LYS A 1 217 ? 16.186 9.593 0.752 1.00 84.62 217 LYS A CA 1
ATOM 1719 C C . LYS A 1 217 ? 15.065 8.849 1.465 1.00 84.62 217 LYS A C 1
ATOM 1721 O O . LYS A 1 217 ? 15.293 7.745 1.964 1.00 84.62 217 LYS A O 1
ATOM 1726 N N . PHE A 1 218 ? 13.859 9.421 1.499 1.00 85.56 218 PHE A N 1
ATOM 1727 C CA . PHE A 1 218 ? 12.696 8.764 2.087 1.00 85.56 218 PHE A CA 1
ATOM 1728 C C . PHE A 1 218 ? 12.446 7.411 1.417 1.00 85.56 218 PHE A C 1
ATOM 1730 O O . PHE A 1 218 ? 12.447 6.375 2.085 1.00 85.56 218 PHE A O 1
ATOM 1737 N N . ALA A 1 219 ? 12.321 7.393 0.091 1.00 86.62 219 ALA A N 1
ATOM 1738 C CA . ALA A 1 219 ? 12.096 6.178 -0.678 1.00 86.62 219 ALA A CA 1
ATOM 1739 C C . ALA A 1 219 ? 13.216 5.143 -0.466 1.00 86.62 219 ALA A C 1
ATOM 1741 O O . ALA A 1 219 ? 12.923 3.976 -0.192 1.00 86.62 219 ALA A O 1
ATOM 1742 N N . TYR A 1 220 ? 14.486 5.562 -0.505 1.00 89.19 220 TYR A N 1
ATOM 1743 C CA . TYR A 1 220 ? 15.642 4.694 -0.263 1.00 89.19 220 TYR A CA 1
ATOM 1744 C C . TYR A 1 220 ? 15.538 3.962 1.079 1.00 89.19 220 TYR A C 1
ATOM 1746 O O . TYR A 1 220 ? 15.688 2.737 1.143 1.00 89.19 220 TYR A O 1
ATOM 1754 N N . HIS A 1 221 ? 15.247 4.711 2.143 1.00 91.44 221 HIS A N 1
ATOM 1755 C CA . HIS A 1 221 ? 15.125 4.202 3.504 1.00 91.44 221 HIS A CA 1
ATOM 1756 C C . HIS A 1 221 ? 13.952 3.236 3.673 1.00 91.44 221 HIS A C 1
ATOM 1758 O O . HIS A 1 221 ? 14.086 2.228 4.373 1.00 91.44 221 HIS A O 1
ATOM 1764 N N . ILE A 1 222 ? 12.833 3.500 3.001 1.00 91.94 222 ILE A N 1
ATOM 1765 C CA . ILE A 1 222 ? 11.681 2.600 2.990 1.00 91.94 222 ILE A CA 1
ATOM 1766 C C . ILE A 1 222 ? 12.004 1.292 2.263 1.00 91.94 222 ILE A C 1
ATOM 1768 O O . ILE A 1 222 ? 11.748 0.211 2.800 1.00 91.94 222 ILE A O 1
ATOM 1772 N N . PHE A 1 223 ? 12.608 1.362 1.074 1.00 91.00 223 PHE A N 1
ATOM 1773 C CA . PHE A 1 223 ? 13.009 0.164 0.334 1.00 91.00 223 PHE A CA 1
ATOM 1774 C C . PHE A 1 223 ? 14.033 -0.668 1.102 1.00 91.00 223 PHE A C 1
ATOM 1776 O O . PHE A 1 223 ? 13.954 -1.897 1.106 1.00 91.00 223 PHE A O 1
ATOM 1783 N N . ASP A 1 224 ? 14.956 -0.024 1.811 1.00 93.44 224 ASP A N 1
ATOM 1784 C CA . ASP A 1 224 ? 15.911 -0.733 2.650 1.00 93.44 224 ASP A CA 1
ATOM 1785 C C . ASP A 1 224 ? 15.226 -1.514 3.787 1.00 93.44 224 ASP A C 1
ATOM 1787 O O . ASP A 1 224 ? 15.528 -2.691 3.999 1.00 93.44 224 ASP A O 1
ATOM 1791 N N . SER A 1 225 ? 14.222 -0.927 4.445 1.00 94.62 225 SER A N 1
ATOM 1792 C CA . SER A 1 225 ? 13.411 -1.627 5.452 1.00 94.62 225 SER A CA 1
ATOM 1793 C C . SER A 1 225 ? 12.595 -2.784 4.875 1.00 94.62 225 SER A C 1
ATOM 1795 O O . SER A 1 225 ? 12.449 -3.825 5.526 1.00 94.62 225 SER A O 1
ATOM 1797 N N . LEU A 1 226 ? 12.121 -2.682 3.628 1.00 93.31 226 LEU A N 1
ATOM 1798 C CA . LEU A 1 226 ? 11.435 -3.794 2.962 1.00 93.31 226 LEU A CA 1
ATOM 1799 C C . LEU A 1 226 ? 12.335 -5.025 2.801 1.00 93.31 226 LEU A C 1
ATOM 1801 O O . LEU A 1 226 ? 11.819 -6.135 2.873 1.00 93.31 226 LEU A O 1
ATOM 1805 N N . LYS A 1 227 ? 13.661 -4.883 2.665 1.00 91.00 227 LYS A N 1
ATOM 1806 C CA . LYS A 1 227 ? 14.595 -6.031 2.598 1.00 91.00 227 LYS A CA 1
ATOM 1807 C C . LYS A 1 227 ? 14.570 -6.878 3.875 1.00 91.00 227 LYS A C 1
ATOM 1809 O O . LYS A 1 227 ? 14.855 -8.077 3.832 1.00 91.00 227 LYS A O 1
ATOM 1814 N N . ARG A 1 228 ? 14.228 -6.274 5.020 1.00 91.56 228 ARG A N 1
ATOM 1815 C CA . ARG A 1 228 ? 14.157 -6.919 6.347 1.00 91.56 228 ARG A CA 1
ATOM 1816 C C . ARG A 1 228 ? 12.743 -7.359 6.736 1.00 91.56 228 ARG A C 1
ATOM 1818 O O . ARG A 1 228 ? 12.592 -8.243 7.577 1.00 91.56 228 ARG A O 1
ATOM 1825 N N . ASN A 1 229 ? 11.709 -6.791 6.118 1.00 93.25 229 ASN A N 1
ATOM 1826 C CA . ASN A 1 229 ? 10.324 -7.202 6.334 1.00 93.25 229 ASN A CA 1
ATOM 1827 C C . ASN A 1 229 ? 10.057 -8.616 5.765 1.00 93.25 229 ASN A C 1
ATOM 1829 O O . ASN A 1 229 ? 10.714 -9.052 4.825 1.00 93.25 229 ASN A O 1
ATOM 1833 N N . ARG A 1 230 ? 9.112 -9.366 6.345 1.00 89.00 230 ARG A N 1
ATOM 1834 C CA . ARG A 1 230 ? 8.708 -10.706 5.863 1.00 89.00 230 ARG A CA 1
ATOM 1835 C C . ARG A 1 230 ? 7.190 -10.890 5.758 1.00 89.00 230 ARG A C 1
ATOM 1837 O O . ARG A 1 230 ? 6.727 -11.998 5.521 1.00 89.00 230 ARG A O 1
ATOM 1844 N N . THR A 1 231 ? 6.425 -9.829 5.984 1.00 92.31 231 THR A N 1
ATOM 1845 C CA . THR A 1 231 ? 4.965 -9.870 6.167 1.00 92.31 231 THR A CA 1
ATOM 1846 C C . THR A 1 231 ? 4.222 -9.080 5.102 1.00 92.31 231 THR A C 1
ATOM 1848 O O . THR A 1 231 ? 3.183 -9.536 4.625 1.00 92.31 231 THR A O 1
ATOM 1851 N N . LEU A 1 232 ? 4.786 -7.954 4.662 1.00 92.25 232 LEU A N 1
ATOM 1852 C CA . LEU A 1 232 ? 4.273 -7.183 3.544 1.00 92.25 232 LEU A CA 1
ATOM 1853 C C . LEU A 1 232 ? 4.401 -7.997 2.267 1.00 92.25 232 LEU A C 1
ATOM 1855 O O . LEU A 1 232 ? 5.499 -8.313 1.818 1.00 92.25 232 LEU A O 1
ATOM 1859 N N . LYS A 1 233 ? 3.249 -8.257 1.661 1.00 86.50 233 LYS A N 1
ATOM 1860 C CA . LYS A 1 233 ? 3.114 -8.850 0.333 1.00 86.50 233 LYS A CA 1
ATOM 1861 C C . LYS A 1 233 ? 3.052 -7.776 -0.737 1.00 86.50 233 LYS A C 1
ATOM 1863 O O . LYS A 1 233 ? 3.483 -8.000 -1.862 1.00 86.50 233 LYS A O 1
ATOM 1868 N N . THR A 1 234 ? 2.482 -6.622 -0.406 1.00 83.00 234 THR A N 1
ATOM 1869 C CA . THR A 1 234 ? 2.235 -5.539 -1.359 1.00 83.00 234 THR A CA 1
ATOM 1870 C C . THR A 1 234 ? 2.677 -4.218 -0.763 1.00 83.00 234 THR A C 1
ATOM 1872 O O . THR A 1 234 ? 2.169 -3.804 0.277 1.00 83.00 234 THR A O 1
ATOM 1875 N N . PHE A 1 235 ? 3.595 -3.543 -1.440 1.00 88.38 235 PHE A N 1
ATOM 1876 C CA . PHE A 1 235 ? 4.016 -2.198 -1.090 1.00 88.38 235 PHE A CA 1
ATOM 1877 C C . PHE A 1 235 ? 3.794 -1.260 -2.273 1.00 88.38 235 PHE A C 1
ATOM 1879 O O . PHE A 1 235 ? 4.240 -1.556 -3.380 1.00 88.38 235 PHE A O 1
ATOM 1886 N N . ARG A 1 236 ? 3.110 -0.136 -2.051 1.00 85.25 236 ARG A N 1
ATOM 1887 C CA . ARG A 1 236 ? 2.971 0.939 -3.037 1.00 85.25 236 ARG A CA 1
ATOM 1888 C C . ARG A 1 236 ? 3.491 2.241 -2.452 1.00 85.25 236 ARG A C 1
ATOM 1890 O O . ARG A 1 236 ? 3.084 2.628 -1.361 1.00 85.25 236 ARG A O 1
ATOM 1897 N N . LEU A 1 237 ? 4.330 2.916 -3.221 1.00 84.12 237 LEU A N 1
ATOM 1898 C CA . LEU A 1 237 ? 4.804 4.261 -2.956 1.00 84.12 237 LEU A CA 1
ATOM 1899 C C . LEU A 1 237 ? 4.478 5.150 -4.158 1.00 84.12 237 LEU A C 1
ATOM 1901 O O . LEU A 1 237 ? 4.969 4.920 -5.260 1.00 84.12 237 LEU A O 1
ATOM 1905 N N . GLU A 1 238 ? 3.634 6.155 -3.957 1.00 77.62 238 GLU A N 1
ATOM 1906 C CA . GLU A 1 238 ? 3.439 7.223 -4.942 1.00 77.62 238 GLU A CA 1
ATOM 1907 C C . GLU A 1 238 ? 4.357 8.396 -4.575 1.00 77.62 238 GLU A C 1
ATOM 1909 O O . GLU A 1 238 ? 4.066 9.125 -3.627 1.00 77.62 238 GLU A O 1
ATOM 1914 N N . THR A 1 239 ? 5.470 8.536 -5.306 1.00 68.38 239 THR A N 1
ATOM 1915 C CA . THR A 1 239 ? 6.403 9.680 -5.260 1.00 68.38 239 THR A CA 1
ATOM 1916 C C . THR A 1 239 ? 6.145 10.635 -6.427 1.00 68.38 239 THR A C 1
ATOM 1918 O O . THR A 1 239 ? 5.563 10.228 -7.442 1.00 68.38 239 THR A O 1
ATOM 1921 N N . ILE A 1 240 ? 6.568 11.901 -6.300 1.00 56.38 240 ILE A N 1
ATOM 1922 C CA . ILE A 1 240 ? 6.389 12.908 -7.362 1.00 56.38 240 ILE A CA 1
ATOM 1923 C C . ILE A 1 240 ? 7.554 12.955 -8.360 1.00 56.38 240 ILE A C 1
ATOM 1925 O O . ILE A 1 240 ? 7.417 13.567 -9.415 1.00 56.38 240 ILE A O 1
ATOM 1929 N N . SER A 1 241 ? 8.684 12.313 -8.053 1.00 62.28 241 SER A N 1
ATOM 1930 C CA . SER A 1 241 ? 9.956 12.567 -8.728 1.00 62.28 241 SER A CA 1
ATOM 1931 C C . SER A 1 241 ? 10.670 11.323 -9.259 1.00 62.28 241 SER A C 1
ATOM 1933 O O . SER A 1 241 ? 10.387 10.184 -8.873 1.00 62.28 241 SER A O 1
ATOM 1935 N N . HIS A 1 242 ? 11.605 11.558 -10.185 1.00 67.69 242 HIS A N 1
ATOM 1936 C CA . HIS A 1 242 ? 12.538 10.548 -10.671 1.00 67.69 242 HIS A CA 1
ATOM 1937 C C . HIS A 1 242 ? 13.455 10.106 -9.525 1.00 67.69 242 HIS A C 1
ATOM 1939 O O . HIS A 1 242 ? 14.338 10.852 -9.108 1.00 67.69 242 HIS A O 1
ATOM 1945 N N . LEU A 1 243 ? 13.256 8.886 -9.030 1.00 74.81 243 LEU A N 1
ATOM 1946 C CA . LEU A 1 243 ? 14.127 8.294 -8.015 1.00 74.81 243 LEU A CA 1
ATOM 1947 C C . LEU A 1 243 ? 15.552 8.140 -8.562 1.00 74.81 243 LEU A C 1
ATOM 1949 O O . LEU A 1 243 ? 15.737 7.761 -9.722 1.00 74.81 243 LEU A O 1
ATOM 1953 N N . SER A 1 244 ? 16.562 8.378 -7.728 1.00 78.75 244 SER A N 1
ATOM 1954 C CA . SER A 1 244 ? 17.965 8.205 -8.096 1.00 78.75 244 SER A CA 1
ATOM 1955 C C . SER A 1 244 ? 18.270 6.747 -8.455 1.00 78.75 244 SER A C 1
ATOM 1957 O O . SER A 1 244 ? 17.573 5.814 -8.042 1.00 78.75 244 SER A O 1
ATOM 1959 N N . ALA A 1 245 ? 19.355 6.516 -9.200 1.00 75.12 245 ALA A N 1
ATOM 1960 C CA . ALA A 1 245 ? 19.791 5.161 -9.543 1.00 75.12 245 ALA A CA 1
ATOM 1961 C C . ALA A 1 245 ? 20.044 4.292 -8.291 1.00 75.12 245 ALA A C 1
ATOM 1963 O O . ALA A 1 245 ? 19.742 3.098 -8.295 1.00 75.12 245 ALA A O 1
ATOM 1964 N N . ALA A 1 246 ? 20.538 4.893 -7.202 1.00 82.31 246 ALA A N 1
ATOM 1965 C CA . ALA A 1 246 ? 20.759 4.202 -5.932 1.00 82.31 246 ALA A CA 1
ATOM 1966 C C . ALA A 1 246 ? 19.434 3.766 -5.281 1.00 82.31 246 ALA A C 1
ATOM 1968 O O . ALA A 1 246 ? 19.307 2.639 -4.798 1.00 82.31 246 ALA A O 1
ATOM 1969 N N . THR A 1 247 ? 18.420 4.629 -5.314 1.00 83.25 247 THR A N 1
ATOM 1970 C CA . THR A 1 247 ? 17.084 4.336 -4.780 1.00 83.25 247 THR A CA 1
ATOM 1971 C C . THR A 1 247 ? 16.342 3.304 -5.618 1.00 83.25 247 THR A C 1
ATOM 1973 O O . THR A 1 247 ? 15.751 2.372 -5.067 1.00 83.25 247 THR A O 1
ATOM 1976 N N . GLN A 1 248 ? 16.454 3.394 -6.945 1.00 76.75 248 GLN A N 1
ATOM 1977 C CA . GLN A 1 248 ? 16.002 2.364 -7.883 1.00 76.75 248 GLN A CA 1
ATOM 1978 C C . GLN A 1 248 ? 16.622 1.000 -7.575 1.00 76.75 248 GLN A C 1
ATOM 1980 O O . GLN A 1 248 ? 15.913 -0.006 -7.480 1.00 76.75 248 GLN A O 1
ATOM 1985 N N . GLU A 1 249 ? 17.938 0.956 -7.364 1.00 76.81 249 GLU A N 1
ATOM 1986 C CA . GLU A 1 249 ? 18.636 -0.277 -7.016 1.00 76.81 249 GLU A CA 1
ATOM 1987 C C . GLU A 1 249 ? 18.197 -0.821 -5.650 1.00 76.81 249 GLU A C 1
ATOM 1989 O O . GLU A 1 249 ? 17.977 -2.027 -5.523 1.00 76.81 249 GLU A O 1
ATOM 1994 N N . SER A 1 250 ? 17.981 0.039 -4.651 1.00 83.88 250 SER A N 1
ATOM 1995 C CA . SER A 1 250 ? 17.465 -0.377 -3.341 1.00 83.88 250 SER A CA 1
ATOM 1996 C C . SER A 1 250 ? 16.067 -1.002 -3.445 1.00 83.88 250 SER A C 1
ATOM 1998 O O . SER A 1 250 ? 15.826 -2.069 -2.872 1.00 83.88 250 SER A O 1
ATOM 2000 N N . ALA A 1 251 ? 15.169 -0.399 -4.233 1.00 81.06 251 ALA A N 1
ATOM 2001 C CA . ALA A 1 251 ? 13.835 -0.933 -4.507 1.00 81.06 251 ALA A CA 1
ATOM 2002 C C . ALA A 1 251 ? 13.909 -2.317 -5.168 1.00 81.06 251 ALA A C 1
ATOM 2004 O O . ALA A 1 251 ? 13.227 -3.262 -4.766 1.00 81.06 251 ALA A O 1
ATOM 2005 N N . CYS A 1 252 ? 14.789 -2.455 -6.159 1.00 72.56 252 CYS A N 1
ATOM 2006 C CA . CYS A 1 252 ? 15.017 -3.719 -6.839 1.00 72.56 252 CYS A CA 1
ATOM 2007 C C . CYS A 1 252 ? 15.563 -4.800 -5.896 1.00 72.56 252 CYS A C 1
ATOM 2009 O O . CYS A 1 252 ? 15.096 -5.938 -5.908 1.00 72.56 252 CYS A O 1
ATOM 2011 N N . GLN A 1 253 ? 16.539 -4.454 -5.054 1.00 78.94 253 GLN A N 1
ATOM 2012 C CA . GLN A 1 253 ? 17.087 -5.365 -4.051 1.00 78.94 253 GLN A CA 1
ATOM 2013 C C . GLN A 1 253 ? 16.014 -5.816 -3.058 1.00 78.94 253 GLN A C 1
ATOM 2015 O O . GLN A 1 253 ? 15.975 -6.993 -2.709 1.00 78.94 253 GLN A O 1
ATOM 2020 N N . ALA A 1 254 ? 15.126 -4.918 -2.623 1.00 83.69 254 ALA A N 1
ATOM 2021 C CA . ALA A 1 254 ? 13.996 -5.273 -1.768 1.00 83.69 254 ALA A CA 1
ATOM 2022 C C . ALA A 1 254 ? 13.092 -6.313 -2.436 1.00 83.69 254 ALA A C 1
ATOM 2024 O O . ALA A 1 254 ? 12.804 -7.345 -1.832 1.00 83.69 254 ALA A O 1
ATOM 2025 N N . ALA A 1 255 ? 12.726 -6.090 -3.701 1.00 75.00 255 ALA A N 1
ATOM 2026 C CA . ALA A 1 255 ? 11.941 -7.039 -4.483 1.00 75.00 255 ALA A CA 1
ATOM 2027 C C . ALA A 1 255 ? 12.652 -8.393 -4.661 1.00 75.00 255 ALA A C 1
ATOM 2029 O O . ALA A 1 255 ? 12.002 -9.428 -4.627 1.00 75.00 255 ALA A O 1
ATOM 2030 N N . ALA A 1 256 ? 13.975 -8.408 -4.824 1.00 69.50 256 ALA A N 1
ATOM 2031 C CA . ALA A 1 256 ? 14.737 -9.637 -5.044 1.00 69.50 256 ALA A CA 1
ATOM 2032 C C . ALA A 1 256 ? 15.026 -10.435 -3.759 1.00 69.50 256 ALA A C 1
ATOM 2034 O O . ALA A 1 256 ? 15.197 -11.651 -3.819 1.00 69.50 256 ALA A O 1
ATOM 2035 N N . THR A 1 257 ? 15.147 -9.761 -2.611 1.00 79.25 257 THR A N 1
ATOM 2036 C CA . THR A 1 257 ? 15.649 -10.367 -1.361 1.00 79.25 257 THR A CA 1
ATOM 2037 C C . THR A 1 257 ? 14.578 -10.578 -0.301 1.00 79.25 257 THR A C 1
ATOM 2039 O O . THR A 1 257 ? 14.803 -11.355 0.628 1.00 79.25 257 THR A O 1
ATOM 2042 N N . ASN A 1 258 ? 13.420 -9.920 -0.411 1.00 82.44 258 ASN A N 1
ATOM 2043 C CA . ASN A 1 258 ? 12.292 -10.161 0.476 1.00 82.44 258 ASN A CA 1
ATOM 2044 C C . ASN A 1 258 ? 11.373 -11.243 -0.124 1.00 82.44 258 ASN A C 1
ATOM 2046 O O . ASN A 1 258 ? 10.575 -10.929 -1.004 1.00 82.44 258 ASN A O 1
ATOM 2050 N N . PRO A 1 259 ? 11.414 -12.495 0.375 1.00 77.00 259 PRO A N 1
ATOM 2051 C CA . PRO A 1 259 ? 10.584 -13.578 -0.154 1.00 77.00 259 PRO A CA 1
ATOM 2052 C C . PRO A 1 259 ? 9.092 -13.424 0.182 1.00 77.00 259 PRO A C 1
ATOM 2054 O O . PRO A 1 259 ? 8.263 -14.106 -0.411 1.00 77.00 259 PRO A O 1
ATOM 2057 N N . GLY A 1 260 ? 8.747 -12.579 1.161 1.00 79.69 260 GLY A N 1
ATOM 2058 C CA . GLY A 1 260 ? 7.361 -12.282 1.525 1.00 79.69 260 GLY A CA 1
ATOM 2059 C C . GLY A 1 260 ? 6.742 -11.191 0.655 1.00 79.69 260 GLY A C 1
ATOM 2060 O O . GLY A 1 260 ? 5.526 -11.186 0.467 1.00 79.69 260 GLY A O 1
ATOM 2061 N N . LEU A 1 261 ? 7.569 -10.304 0.093 1.00 80.81 261 LEU A N 1
ATOM 2062 C CA . LEU A 1 261 ? 7.127 -9.266 -0.826 1.00 80.81 261 LEU A CA 1
ATOM 2063 C C . LEU A 1 261 ? 6.793 -9.915 -2.164 1.00 80.81 261 LEU A C 1
ATOM 2065 O O . LEU A 1 261 ? 7.608 -10.614 -2.751 1.00 80.81 261 LEU A O 1
ATOM 2069 N N . ILE A 1 262 ? 5.574 -9.694 -2.637 1.00 73.94 262 ILE A N 1
ATOM 2070 C CA . ILE A 1 262 ? 5.072 -10.184 -3.926 1.00 73.94 262 ILE A CA 1
ATOM 2071 C C . ILE A 1 262 ? 5.063 -9.030 -4.932 1.00 73.94 262 ILE A C 1
ATOM 2073 O O . ILE A 1 262 ? 5.350 -9.217 -6.116 1.00 73.94 262 ILE A O 1
ATOM 2077 N N . ARG A 1 263 ? 4.752 -7.818 -4.454 1.00 72.56 263 ARG A N 1
ATOM 2078 C CA . ARG A 1 263 ? 4.572 -6.629 -5.284 1.00 72.56 263 ARG A CA 1
ATOM 2079 C C . ARG A 1 263 ? 5.203 -5.395 -4.657 1.00 72.56 263 ARG A C 1
ATOM 2081 O O . ARG A 1 263 ? 4.906 -5.062 -3.508 1.00 72.56 263 ARG A O 1
ATOM 2088 N N . LEU A 1 264 ? 5.987 -4.682 -5.454 1.00 78.31 264 LEU A N 1
ATOM 2089 C CA . LEU A 1 264 ? 6.495 -3.354 -5.144 1.00 78.31 264 LEU A CA 1
ATOM 2090 C C . LEU A 1 264 ? 6.116 -2.416 -6.292 1.00 78.31 264 LEU A C 1
ATOM 2092 O O . LEU A 1 264 ? 6.515 -2.626 -7.436 1.00 78.31 264 LEU A O 1
ATOM 2096 N N . PHE A 1 265 ? 5.333 -1.391 -5.972 1.00 74.06 265 PHE A N 1
ATOM 2097 C CA . PHE A 1 265 ? 4.963 -0.317 -6.885 1.00 74.06 265 PHE A CA 1
ATOM 2098 C C . PHE A 1 265 ? 5.670 0.952 -6.437 1.00 74.06 265 PHE A C 1
ATOM 2100 O O . PHE A 1 265 ? 5.466 1.398 -5.308 1.00 74.06 265 PHE A O 1
ATOM 2107 N N . ALA A 1 266 ? 6.456 1.546 -7.320 1.00 73.12 266 ALA A N 1
ATOM 2108 C CA . ALA A 1 266 ? 6.928 2.912 -7.156 1.00 73.12 266 ALA A CA 1
ATOM 2109 C C . ALA A 1 266 ? 6.951 3.603 -8.522 1.00 73.12 266 ALA A C 1
ATOM 2111 O O . ALA A 1 266 ? 7.082 2.941 -9.551 1.00 73.12 266 ALA A O 1
ATOM 2112 N N . LYS A 1 267 ? 6.741 4.919 -8.559 1.00 64.06 267 LYS A N 1
ATOM 2113 C CA . LYS A 1 267 ? 6.868 5.704 -9.793 1.00 64.06 267 LYS A CA 1
ATOM 2114 C C . LYS A 1 267 ? 8.332 6.114 -9.941 1.00 64.06 267 LYS A C 1
ATOM 2116 O O . LYS A 1 267 ? 8.873 6.741 -9.043 1.00 64.06 267 LYS A O 1
ATOM 2121 N N . PHE A 1 268 ? 8.982 5.715 -11.032 1.00 55.16 268 PHE A N 1
ATOM 2122 C CA . PHE A 1 268 ? 10.427 5.923 -11.216 1.00 55.16 268 PHE A CA 1
ATOM 2123 C C . PHE A 1 268 ? 10.765 6.889 -12.358 1.00 55.16 268 PHE A C 1
ATOM 2125 O O . PHE A 1 268 ? 11.886 7.387 -12.418 1.00 55.16 268 PHE A O 1
ATOM 2132 N N . ASP A 1 269 ? 9.821 7.175 -13.256 1.00 41.91 269 ASP A N 1
ATOM 2133 C CA . ASP A 1 269 ? 10.088 7.908 -14.496 1.00 41.91 269 ASP A CA 1
ATOM 2134 C C . ASP A 1 269 ? 9.132 9.083 -14.766 1.00 41.91 269 ASP A C 1
ATOM 2136 O O . ASP A 1 269 ? 9.064 9.565 -15.894 1.00 41.91 269 ASP A O 1
ATOM 2140 N N . GLY A 1 270 ? 8.380 9.547 -13.762 1.00 43.34 270 GLY A N 1
ATOM 2141 C CA . GLY A 1 270 ? 7.413 10.640 -13.934 1.00 43.34 270 GLY A CA 1
ATOM 2142 C C . GLY A 1 270 ? 6.241 10.306 -14.871 1.00 43.34 270 GLY A C 1
ATOM 2143 O O . GLY A 1 270 ? 5.355 11.139 -15.063 1.00 43.34 270 GLY A O 1
ATOM 2144 N N . SER A 1 271 ? 6.191 9.094 -15.434 1.00 39.62 271 SER A N 1
ATOM 2145 C CA . SER A 1 271 ? 5.061 8.636 -16.227 1.00 39.62 271 SER A CA 1
ATOM 2146 C C . SER A 1 271 ? 3.897 8.231 -15.316 1.00 39.62 271 SER A C 1
ATOM 2148 O O . SER A 1 271 ? 4.065 7.859 -14.149 1.00 39.62 271 SER A O 1
ATOM 2150 N N . ASP A 1 272 ? 2.675 8.263 -15.852 1.00 38.09 272 ASP A N 1
ATOM 2151 C CA . ASP A 1 272 ? 1.496 7.745 -15.144 1.00 38.09 272 ASP A CA 1
ATOM 2152 C C . ASP A 1 272 ? 1.566 6.216 -14.911 1.00 38.09 272 ASP A C 1
ATOM 2154 O O . ASP A 1 272 ? 0.733 5.658 -14.192 1.00 38.09 272 ASP A O 1
ATOM 2158 N N . HIS A 1 273 ? 2.585 5.544 -15.459 1.00 40.59 273 HIS A N 1
ATOM 2159 C CA . HIS A 1 273 ? 2.815 4.109 -15.381 1.00 40.59 273 HIS A CA 1
ATOM 2160 C C . HIS A 1 273 ? 3.944 3.840 -14.374 1.00 40.59 273 HIS A C 1
ATOM 2162 O O . HIS A 1 273 ? 5.123 3.870 -14.706 1.00 40.59 273 HIS A O 1
ATOM 2168 N N . GLY A 1 274 ? 3.597 3.594 -13.107 1.00 43.72 274 GLY A N 1
ATOM 2169 C CA . GLY A 1 274 ? 4.592 3.184 -12.110 1.00 43.72 274 GLY A CA 1
ATOM 2170 C C . GLY A 1 274 ? 5.344 1.917 -12.542 1.00 43.72 274 GLY A C 1
ATOM 2171 O O . GLY A 1 274 ? 4.817 1.100 -13.298 1.00 43.72 274 GLY A O 1
ATOM 2172 N N . ILE A 1 275 ? 6.564 1.707 -12.041 1.00 47.31 275 ILE A N 1
ATOM 2173 C CA . ILE A 1 275 ? 7.221 0.414 -12.240 1.00 47.31 275 ILE A CA 1
ATOM 2174 C C . ILE A 1 275 ? 6.547 -0.595 -11.321 1.00 47.31 275 ILE A C 1
ATOM 2176 O O . ILE A 1 275 ? 6.544 -0.478 -10.092 1.00 47.31 275 ILE A O 1
ATOM 2180 N N . HIS A 1 276 ? 5.998 -1.614 -11.963 1.00 50.47 276 HIS A N 1
ATOM 2181 C CA . HIS A 1 276 ? 5.446 -2.798 -11.340 1.00 50.47 276 HIS A CA 1
ATOM 2182 C C . HIS A 1 276 ? 6.564 -3.822 -11.164 1.00 50.47 276 HIS A C 1
ATOM 2184 O O . HIS A 1 276 ? 6.835 -4.617 -12.064 1.00 50.47 276 HIS A O 1
ATOM 2190 N N . MET A 1 277 ? 7.239 -3.809 -10.015 1.00 52.28 277 MET A N 1
ATOM 2191 C CA . MET A 1 277 ? 8.209 -4.854 -9.707 1.00 52.28 277 MET A CA 1
ATOM 2192 C C . MET A 1 277 ? 7.498 -6.034 -9.061 1.00 52.28 277 MET A C 1
ATOM 2194 O O . MET A 1 277 ? 6.974 -5.957 -7.948 1.00 52.28 277 MET A O 1
ATOM 2198 N N . LEU A 1 278 ? 7.496 -7.144 -9.788 1.00 51.03 278 LEU A N 1
ATOM 2199 C CA . LEU A 1 278 ? 7.068 -8.439 -9.289 1.00 51.03 278 LEU A CA 1
ATOM 2200 C C . LEU A 1 278 ? 8.320 -9.224 -8.889 1.00 51.03 278 LEU A C 1
ATOM 2202 O O . LEU A 1 278 ? 9.262 -9.333 -9.672 1.00 51.03 278 LEU A O 1
ATOM 2206 N N . THR A 1 279 ? 8.332 -9.748 -7.667 1.00 47.66 279 THR A N 1
ATOM 2207 C CA . THR A 1 279 ? 9.531 -10.157 -6.903 1.00 47.66 279 THR A CA 1
ATOM 2208 C C . THR A 1 279 ? 10.243 -11.430 -7.361 1.00 47.66 279 THR A C 1
ATOM 2210 O O . THR A 1 279 ? 11.100 -11.967 -6.663 1.00 47.66 279 THR A O 1
ATOM 2213 N N . ASN A 1 280 ? 9.957 -11.926 -8.564 1.00 55.62 280 ASN A N 1
ATOM 2214 C CA . ASN A 1 280 ? 10.716 -13.048 -9.098 1.00 55.62 280 ASN A CA 1
ATOM 2215 C C . ASN A 1 280 ? 12.144 -12.579 -9.446 1.00 55.62 280 ASN A C 1
ATOM 2217 O O . ASN A 1 280 ? 12.332 -11.696 -10.282 1.00 55.62 280 ASN A O 1
ATOM 2221 N N . PHE A 1 281 ? 13.153 -13.186 -8.814 1.00 52.47 281 PHE A N 1
ATOM 2222 C CA . PHE A 1 281 ? 14.577 -12.872 -8.986 1.00 52.47 281 PHE A CA 1
ATOM 2223 C C . PHE A 1 281 ? 15.017 -12.829 -10.463 1.00 52.47 281 PHE A C 1
ATOM 2225 O O . PHE A 1 281 ? 15.808 -11.969 -10.858 1.00 52.47 281 PHE A O 1
ATOM 2232 N N . ASN A 1 282 ? 14.450 -13.702 -11.305 1.00 56.72 282 ASN A N 1
ATOM 2233 C CA . ASN A 1 282 ? 14.709 -13.695 -12.746 1.00 56.72 282 ASN A CA 1
ATOM 2234 C C . ASN A 1 282 ? 14.157 -12.432 -13.424 1.00 56.72 282 ASN A C 1
ATOM 2236 O O . ASN A 1 282 ? 14.844 -11.844 -14.256 1.00 56.72 282 ASN A O 1
ATOM 2240 N N . ARG A 1 283 ? 12.978 -11.945 -13.009 1.00 62.03 283 ARG A N 1
ATOM 2241 C CA . ARG A 1 283 ? 12.375 -10.709 -13.536 1.00 62.03 283 ARG A CA 1
ATOM 2242 C C . ARG A 1 283 ? 13.224 -9.479 -13.216 1.00 62.03 283 ARG A C 1
ATOM 2244 O O . ARG A 1 283 ? 13.396 -8.645 -14.096 1.00 62.03 283 ARG A O 1
ATOM 2251 N N . TYR A 1 284 ? 13.822 -9.395 -12.024 1.00 59.38 284 TYR A N 1
ATOM 2252 C CA . TYR A 1 284 ? 14.791 -8.335 -11.702 1.00 59.38 284 TYR A CA 1
ATOM 2253 C C . TYR A 1 284 ? 15.999 -8.364 -12.645 1.00 59.38 284 TYR A C 1
ATOM 2255 O O . TYR A 1 284 ? 16.367 -7.340 -13.223 1.00 59.38 284 TYR A O 1
ATOM 2263 N N . ARG A 1 285 ? 16.608 -9.545 -12.828 1.00 66.69 285 ARG A N 1
ATOM 2264 C CA . ARG A 1 285 ? 17.779 -9.697 -13.700 1.00 66.69 285 ARG A CA 1
ATOM 2265 C C . ARG A 1 285 ? 17.446 -9.309 -15.140 1.00 66.69 285 ARG A C 1
ATOM 2267 O O . ARG A 1 285 ? 18.252 -8.643 -15.786 1.00 66.69 285 ARG A O 1
ATOM 2274 N N . TRP A 1 286 ? 16.271 -9.705 -15.621 1.00 71.12 286 TRP A N 1
ATOM 2275 C CA . TRP A 1 286 ? 15.768 -9.325 -16.936 1.00 71.12 286 TRP A CA 1
ATOM 2276 C C . TRP A 1 286 ? 15.537 -7.822 -17.038 1.00 71.12 286 TRP A C 1
ATOM 2278 O O . TRP A 1 286 ? 16.077 -7.216 -17.952 1.00 71.12 286 TRP A O 1
ATOM 2288 N N . MET A 1 287 ? 14.841 -7.205 -16.077 1.00 64.62 287 MET A N 1
ATOM 2289 C CA . MET A 1 287 ? 14.607 -5.759 -16.051 1.00 64.62 287 MET A CA 1
ATOM 2290 C C . MET A 1 287 ? 15.909 -4.964 -16.094 1.00 64.62 287 MET A C 1
ATOM 2292 O O . MET A 1 287 ? 16.080 -4.163 -17.002 1.00 64.62 287 MET A O 1
ATOM 2296 N N . LYS A 1 288 ? 16.855 -5.232 -15.183 1.00 67.69 288 LYS A N 1
ATOM 2297 C CA . LYS A 1 288 ? 18.130 -4.498 -15.112 1.00 67.69 288 LYS A CA 1
ATOM 2298 C C . LYS A 1 288 ? 18.913 -4.568 -16.426 1.00 67.69 288 LYS A C 1
ATOM 2300 O O . LYS A 1 288 ? 19.497 -3.575 -16.839 1.00 67.69 288 LYS A O 1
ATOM 2305 N N . ARG A 1 289 ? 18.916 -5.729 -17.090 1.00 73.56 289 ARG A N 1
ATOM 2306 C CA . ARG A 1 289 ? 19.584 -5.927 -18.390 1.00 73.56 289 ARG A CA 1
ATOM 2307 C C . ARG A 1 289 ? 18.795 -5.335 -19.560 1.00 73.56 289 ARG A C 1
ATOM 2309 O O . ARG A 1 289 ? 19.395 -4.946 -20.553 1.00 73.56 289 ARG A O 1
ATOM 2316 N N . TRP A 1 290 ? 17.469 -5.273 -19.454 1.00 68.75 290 TRP A N 1
ATOM 2317 C CA . TRP A 1 290 ? 16.587 -4.743 -20.492 1.00 68.75 290 TRP A CA 1
ATOM 2318 C C . TRP A 1 290 ? 16.574 -3.211 -20.523 1.00 68.75 290 TRP A C 1
ATOM 2320 O O . TRP A 1 290 ? 16.661 -2.620 -21.600 1.00 68.75 290 TRP A O 1
ATOM 2330 N N . THR A 1 291 ? 16.492 -2.575 -19.351 1.00 61.31 291 THR A N 1
ATOM 2331 C CA . THR A 1 291 ? 16.396 -1.115 -19.190 1.00 61.31 291 THR A CA 1
ATOM 2332 C C . THR A 1 291 ? 17.750 -0.407 -19.200 1.00 61.31 291 THR A C 1
ATOM 2334 O O . THR A 1 291 ? 17.786 0.819 -19.167 1.00 61.31 291 THR A O 1
ATOM 2337 N N . ASP A 1 292 ? 18.865 -1.141 -19.243 1.00 67.50 292 ASP A N 1
ATOM 2338 C CA . ASP A 1 292 ? 20.184 -0.542 -19.442 1.00 67.50 292 ASP A CA 1
ATOM 2339 C C . ASP A 1 292 ? 20.250 0.101 -20.840 1.00 67.50 292 ASP A C 1
ATOM 2341 O O . ASP A 1 292 ? 20.125 -0.558 -21.881 1.00 67.50 292 ASP A O 1
ATOM 2345 N N . LEU A 1 293 ? 20.419 1.425 -20.857 1.00 60.72 293 LEU A N 1
ATOM 2346 C CA . LEU A 1 293 ? 20.490 2.233 -22.075 1.00 60.72 293 LEU A CA 1
ATOM 2347 C C . LEU A 1 293 ? 21.729 1.905 -22.916 1.00 60.72 293 LEU A C 1
ATOM 2349 O O . LEU A 1 293 ? 21.711 2.116 -24.126 1.00 60.72 293 LEU A O 1
ATOM 2353 N N . ASN A 1 294 ? 22.768 1.346 -22.295 1.00 73.75 294 ASN A N 1
ATOM 2354 C CA . ASN A 1 294 ? 23.995 0.922 -22.962 1.00 73.75 294 ASN A CA 1
ATOM 2355 C C . ASN A 1 294 ? 23.973 -0.563 -23.356 1.00 73.75 294 ASN A C 1
ATOM 2357 O O . ASN A 1 294 ? 24.932 -1.048 -23.966 1.00 73.75 294 ASN A O 1
ATOM 2361 N N . ALA A 1 295 ? 22.911 -1.305 -23.014 1.00 70.94 295 ALA A N 1
ATOM 2362 C CA . ALA A 1 295 ? 22.797 -2.705 -23.396 1.00 70.94 295 ALA A CA 1
ATOM 2363 C C . ALA A 1 295 ? 22.706 -2.836 -24.917 1.00 70.94 295 ALA A C 1
ATOM 2365 O O . ALA A 1 295 ? 21.847 -2.239 -25.572 1.00 70.94 295 ALA A O 1
ATOM 2366 N N . LYS A 1 296 ? 23.591 -3.663 -25.477 1.00 79.75 296 LYS A N 1
ATOM 2367 C CA . LYS A 1 296 ? 23.559 -3.998 -26.900 1.00 79.75 296 LYS A CA 1
ATOM 2368 C C . LYS A 1 296 ? 22.311 -4.835 -27.231 1.00 79.75 296 LYS A C 1
ATOM 2370 O O . LYS A 1 296 ? 21.840 -5.574 -26.356 1.00 79.75 296 LYS A O 1
ATOM 2375 N N . PRO A 1 297 ? 21.803 -4.789 -28.477 1.00 75.69 297 PRO A N 1
ATOM 2376 C CA . PRO A 1 297 ? 20.641 -5.577 -28.895 1.00 75.69 297 PRO A CA 1
ATOM 2377 C C . PRO A 1 297 ? 20.758 -7.075 -28.574 1.00 75.69 297 PRO A C 1
ATOM 2379 O O . PRO A 1 297 ? 19.782 -7.695 -28.159 1.00 75.69 297 PRO A O 1
ATOM 2382 N N . GLU A 1 298 ? 21.958 -7.660 -28.654 1.00 80.19 298 GLU A N 1
ATOM 2383 C CA . GLU A 1 298 ? 22.168 -9.083 -28.363 1.00 80.19 298 GLU A CA 1
ATOM 2384 C C . GLU A 1 298 ? 21.933 -9.423 -26.885 1.00 80.19 298 GLU A C 1
ATOM 2386 O O . GLU A 1 298 ? 21.509 -10.530 -26.558 1.00 80.19 298 GLU A O 1
ATOM 2391 N N . GLU A 1 299 ? 22.189 -8.484 -25.973 1.00 77.06 299 GLU A N 1
ATOM 2392 C CA . GLU A 1 299 ? 21.944 -8.689 -24.546 1.00 77.06 299 GLU A CA 1
ATOM 2393 C C . GLU A 1 299 ? 20.446 -8.640 -24.229 1.00 77.06 299 GLU A C 1
ATOM 2395 O O . GLU A 1 299 ? 19.951 -9.461 -23.454 1.00 77.06 299 GLU A O 1
ATOM 2400 N N . ARG A 1 300 ? 19.703 -7.760 -24.911 1.00 71.75 300 ARG A N 1
ATOM 2401 C CA . ARG A 1 300 ? 18.234 -7.743 -24.870 1.00 71.75 300 ARG A CA 1
ATOM 2402 C C . ARG A 1 300 ? 17.652 -9.035 -25.454 1.00 71.75 300 ARG A C 1
ATOM 2404 O O . ARG A 1 300 ? 16.773 -9.640 -24.845 1.00 71.75 300 ARG A O 1
ATOM 2411 N N . MET A 1 301 ? 18.206 -9.541 -26.556 1.00 74.25 301 MET A N 1
ATOM 2412 C CA . MET A 1 301 ? 17.801 -10.832 -27.127 1.00 74.25 301 MET A CA 1
ATOM 2413 C C . MET A 1 301 ? 18.078 -12.017 -26.192 1.00 74.25 301 MET A C 1
ATOM 2415 O O . MET A 1 301 ? 17.237 -12.901 -26.065 1.00 74.25 301 MET A O 1
ATOM 2419 N N . LYS A 1 302 ? 19.193 -12.026 -25.452 1.00 79.00 302 LYS A N 1
ATOM 2420 C CA . LYS A 1 302 ? 19.433 -13.056 -24.423 1.00 79.00 302 LYS A CA 1
ATOM 2421 C C . LYS A 1 302 ? 18.425 -12.993 -23.283 1.00 79.00 302 LYS A C 1
ATOM 2423 O O . LYS A 1 302 ? 17.994 -14.037 -22.804 1.00 79.00 302 LYS A O 1
ATOM 2428 N N . VAL A 1 303 ? 18.042 -11.788 -22.853 1.00 73.88 303 VAL A N 1
ATOM 2429 C CA . VAL A 1 303 ? 16.959 -11.614 -21.877 1.00 73.88 303 VAL A CA 1
ATOM 2430 C C . VAL A 1 303 ? 15.671 -12.242 -22.421 1.00 73.88 303 VAL A C 1
ATOM 2432 O O . VAL A 1 303 ? 15.071 -13.058 -21.726 1.00 73.88 303 VAL A O 1
ATOM 2435 N N . MET A 1 304 ? 15.309 -11.969 -23.682 1.00 68.12 304 MET A N 1
ATOM 2436 C CA . MET A 1 304 ? 14.165 -12.603 -24.359 1.00 68.12 304 MET A CA 1
ATOM 2437 C C . MET A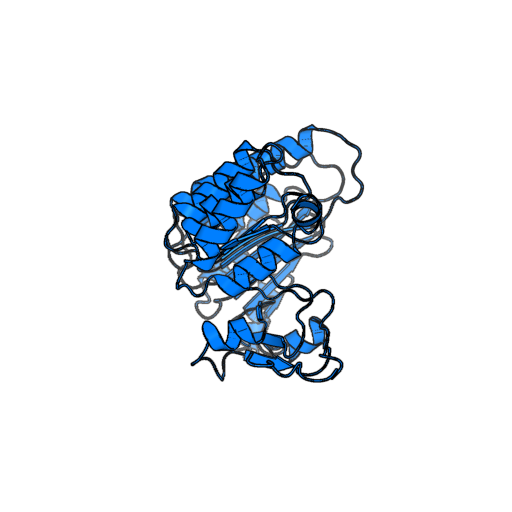 1 304 ? 14.264 -14.130 -24.407 1.00 68.12 304 MET A C 1
ATOM 2439 O O . MET A 1 304 ? 13.289 -14.823 -24.132 1.00 68.12 304 MET A O 1
ATOM 2443 N N . GLU A 1 305 ? 15.433 -14.683 -24.714 1.00 73.69 305 GLU A N 1
ATOM 2444 C CA . GLU A 1 305 ? 15.616 -16.133 -24.736 1.00 73.69 305 GLU A CA 1
ATOM 2445 C C . GLU A 1 305 ? 15.465 -16.773 -23.353 1.00 73.69 305 GLU A C 1
ATOM 2447 O O . GLU A 1 305 ? 14.854 -17.834 -23.229 1.00 73.69 305 GLU A O 1
ATOM 2452 N N . GLU A 1 306 ? 16.029 -16.160 -22.312 1.00 74.69 306 GLU A N 1
ATOM 2453 C CA . GLU A 1 306 ? 15.883 -16.625 -20.928 1.00 74.69 306 GLU A CA 1
ATOM 2454 C C . GLU A 1 306 ? 14.419 -16.585 -20.479 1.00 74.69 306 GLU A C 1
ATOM 2456 O O . GLU A 1 306 ? 13.945 -17.515 -19.826 1.00 74.69 306 GLU A O 1
ATOM 2461 N N . ILE A 1 307 ? 13.697 -15.540 -20.886 1.00 67.94 307 ILE A N 1
ATOM 2462 C CA . ILE A 1 307 ? 12.257 -15.390 -20.696 1.00 67.94 307 ILE A CA 1
ATOM 2463 C C . ILE A 1 307 ? 11.488 -16.524 -21.382 1.00 67.94 307 ILE A C 1
ATOM 2465 O O . ILE A 1 307 ? 10.680 -17.188 -20.739 1.00 67.94 307 ILE A O 1
ATOM 2469 N N . MET A 1 308 ? 11.745 -16.772 -22.669 1.00 64.06 308 MET A N 1
ATOM 2470 C CA . MET A 1 308 ? 11.046 -17.799 -23.451 1.00 64.06 308 MET A CA 1
ATOM 2471 C C . MET A 1 308 ? 11.317 -19.220 -22.943 1.00 64.06 308 MET A C 1
ATOM 2473 O O . MET A 1 308 ? 10.496 -20.113 -23.136 1.00 64.06 308 MET A O 1
ATOM 2477 N N . LYS A 1 309 ? 12.468 -19.435 -22.298 1.00 67.62 309 LYS A N 1
ATOM 2478 C CA . LYS A 1 309 ? 12.846 -20.705 -21.662 1.00 67.62 309 LYS A CA 1
ATOM 2479 C C . LYS A 1 309 ? 12.289 -20.842 -20.236 1.00 67.62 309 LYS A C 1
ATOM 2481 O O . LYS A 1 309 ? 12.410 -21.917 -19.649 1.00 67.62 309 LYS A O 1
ATOM 2486 N N . SER A 1 310 ? 11.689 -19.790 -19.671 1.00 62.84 310 SER A N 1
ATOM 2487 C CA . SER A 1 310 ? 11.053 -19.828 -18.352 1.00 62.84 310 SER A CA 1
ATOM 2488 C C . SER A 1 310 ? 9.722 -20.577 -18.408 1.00 62.84 310 SER A C 1
ATOM 2490 O O . SER A 1 310 ? 8.862 -20.293 -19.235 1.00 62.84 310 SER A O 1
ATOM 2492 N N . THR A 1 311 ? 9.521 -21.518 -17.488 1.00 52.06 311 THR A N 1
ATOM 2493 C CA . THR A 1 311 ? 8.290 -22.321 -17.355 1.00 52.06 311 THR A CA 1
ATOM 2494 C C . THR A 1 311 ? 7.206 -21.644 -16.503 1.00 52.06 311 THR A C 1
ATOM 2496 O O . THR A 1 311 ? 6.204 -22.263 -16.157 1.00 52.06 311 THR A O 1
ATOM 2499 N N . SER A 1 312 ? 7.421 -20.391 -16.104 1.00 51.72 312 SER A N 1
ATOM 2500 C CA . SER A 1 312 ? 6.725 -19.752 -14.988 1.00 51.72 312 SER A CA 1
ATOM 2501 C C . SER A 1 312 ? 5.496 -18.924 -15.400 1.00 51.72 312 SER A C 1
ATOM 2503 O O . SER A 1 312 ? 5.426 -18.388 -16.505 1.00 51.72 312 SER A O 1
ATOM 2505 N N . ILE A 1 313 ? 4.594 -18.704 -14.431 1.00 49.59 313 ILE A N 1
ATOM 2506 C CA . ILE A 1 313 ? 3.506 -17.694 -14.338 1.00 49.59 313 ILE A CA 1
ATOM 2507 C C . ILE A 1 313 ? 3.959 -16.239 -14.670 1.00 49.59 313 ILE A C 1
ATOM 2509 O O . ILE A 1 313 ? 3.200 -15.280 -14.556 1.00 49.59 313 ILE A O 1
ATOM 2513 N N . ASP A 1 314 ? 5.201 -16.039 -15.115 1.00 49.03 314 ASP A N 1
ATOM 2514 C CA . ASP A 1 314 ? 5.843 -14.762 -15.423 1.00 49.03 314 ASP A CA 1
ATOM 2515 C C . ASP A 1 314 ? 5.465 -14.148 -16.780 1.00 49.03 314 ASP A C 1
ATOM 2517 O O . ASP A 1 314 ? 5.704 -12.958 -16.978 1.00 49.03 314 ASP A O 1
ATOM 2521 N N . ILE A 1 315 ? 4.865 -14.907 -17.703 1.00 50.34 315 ILE A N 1
ATOM 2522 C CA . ILE A 1 315 ? 4.544 -14.434 -19.066 1.00 50.34 315 ILE A CA 1
ATOM 2523 C C . ILE A 1 315 ? 3.631 -13.182 -19.079 1.00 50.34 315 ILE A C 1
ATOM 2525 O O . ILE A 1 315 ? 3.946 -12.239 -19.809 1.00 50.34 315 ILE A O 1
ATOM 2529 N N . PRO A 1 316 ? 2.567 -13.073 -18.255 1.00 48.12 316 PRO A N 1
ATOM 2530 C CA . PRO A 1 316 ? 1.763 -11.848 -18.177 1.00 48.12 316 PRO A CA 1
ATOM 2531 C C . PRO A 1 316 ? 2.567 -10.627 -17.702 1.00 48.12 316 PRO A C 1
ATOM 2533 O O . PRO A 1 316 ? 2.418 -9.532 -18.232 1.00 48.12 316 PRO A O 1
ATOM 2536 N N . ALA A 1 317 ? 3.492 -10.807 -16.757 1.00 45.12 317 ALA A N 1
ATOM 2537 C CA . ALA A 1 317 ? 4.351 -9.726 -16.269 1.00 45.12 317 ALA A CA 1
ATOM 2538 C C . ALA A 1 317 ? 5.353 -9.229 -17.320 1.00 45.12 317 ALA A C 1
ATOM 2540 O O . ALA A 1 317 ? 5.727 -8.059 -17.324 1.00 45.12 317 ALA A O 1
ATOM 2541 N N . LEU A 1 318 ? 5.761 -10.109 -18.231 1.00 52.16 318 LEU A N 1
ATOM 2542 C CA . LEU A 1 318 ? 6.631 -9.789 -19.357 1.00 52.16 318 LEU A CA 1
ATOM 2543 C C . LEU A 1 318 ? 5.896 -9.037 -20.462 1.00 52.16 318 LEU A C 1
ATOM 2545 O O . LEU A 1 318 ? 6.430 -8.075 -21.005 1.00 52.16 318 LEU A O 1
ATOM 2549 N N . TYR A 1 319 ? 4.640 -9.399 -20.725 1.00 49.41 319 TYR A N 1
ATOM 2550 C CA . TYR A 1 319 ? 3.755 -8.590 -21.562 1.00 49.41 319 TYR A CA 1
ATOM 2551 C C . TYR A 1 319 ? 3.633 -7.154 -21.021 1.00 49.41 319 TYR A C 1
ATOM 2553 O O . TYR A 1 319 ? 3.678 -6.194 -21.790 1.00 49.41 319 TYR A O 1
ATOM 2561 N N . HIS A 1 320 ? 3.572 -6.981 -19.697 1.00 47.62 320 HIS A N 1
ATOM 2562 C CA . HIS A 1 320 ? 3.592 -5.654 -19.074 1.00 47.62 320 HIS A CA 1
ATOM 2563 C C . HIS A 1 320 ? 4.950 -4.957 -19.169 1.00 47.62 320 HIS A C 1
ATOM 2565 O O . HIS A 1 320 ? 4.974 -3.768 -19.467 1.00 47.62 320 HIS A O 1
ATOM 2571 N N . LEU A 1 321 ? 6.069 -5.676 -19.023 1.00 48.66 321 LEU A N 1
ATOM 2572 C CA . LEU A 1 321 ? 7.414 -5.124 -19.229 1.00 48.66 321 LEU A CA 1
ATOM 2573 C C . LEU A 1 321 ? 7.574 -4.513 -20.633 1.00 48.66 321 LEU A C 1
ATOM 2575 O O . LEU A 1 321 ? 8.034 -3.380 -20.764 1.00 48.66 321 LEU A O 1
ATOM 2579 N N . PHE A 1 322 ? 7.158 -5.236 -21.677 1.00 51.81 322 PHE A N 1
ATOM 2580 C CA . PHE A 1 322 ? 7.256 -4.764 -23.063 1.00 51.81 322 PHE A CA 1
ATOM 2581 C C . PHE A 1 322 ? 6.260 -3.647 -23.385 1.00 51.81 322 PHE A C 1
ATOM 2583 O O . PHE A 1 322 ? 6.579 -2.746 -24.159 1.00 51.81 322 PHE A O 1
ATOM 2590 N N . ARG A 1 323 ? 5.074 -3.665 -22.764 1.00 47.75 323 ARG A N 1
ATOM 2591 C CA . ARG A 1 323 ? 4.051 -2.626 -22.944 1.00 47.75 323 ARG A CA 1
ATOM 2592 C C . ARG A 1 323 ? 4.389 -1.317 -22.224 1.00 47.75 323 ARG A C 1
ATOM 2594 O O . ARG A 1 323 ? 4.044 -0.260 -22.740 1.00 47.75 323 ARG A O 1
ATOM 2601 N N . SER A 1 324 ? 5.053 -1.374 -21.069 1.00 42.62 324 SER A N 1
ATOM 2602 C CA . SER A 1 324 ? 5.434 -0.186 -20.290 1.00 42.62 324 SER A CA 1
ATOM 2603 C C . SER A 1 324 ? 6.683 0.522 -20.828 1.00 42.62 324 SER A C 1
ATOM 2605 O O . SER A 1 324 ? 6.857 1.708 -20.573 1.00 42.62 324 SER A O 1
ATOM 2607 N N . TYR A 1 325 ? 7.521 -0.163 -21.616 1.00 47.00 325 TYR A N 1
ATOM 2608 C CA . TYR A 1 325 ? 8.732 0.410 -22.223 1.00 47.00 325 TYR A CA 1
ATOM 2609 C C . TYR A 1 325 ? 8.788 0.204 -23.747 1.00 47.00 325 TYR A C 1
ATOM 2611 O O . TYR A 1 325 ? 9.735 -0.404 -24.256 1.00 47.00 325 TYR A O 1
ATOM 2619 N N . PRO A 1 326 ? 7.819 0.736 -24.518 1.00 44.72 326 PRO A N 1
ATOM 2620 C CA . PRO A 1 326 ? 7.757 0.519 -25.965 1.00 44.72 326 PRO A CA 1
ATOM 2621 C C . PRO A 1 326 ? 8.971 1.101 -26.704 1.00 44.72 326 PRO A C 1
ATOM 2623 O O . PRO A 1 326 ? 9.360 0.596 -27.751 1.00 44.72 326 PRO A O 1
ATOM 2626 N N . GLN A 1 327 ? 9.646 2.107 -26.136 1.00 47.91 327 GLN A N 1
ATOM 2627 C CA . GLN A 1 327 ? 10.864 2.673 -26.726 1.00 47.91 327 GLN A CA 1
ATOM 2628 C C . GLN A 1 327 ? 12.048 1.691 -26.741 1.00 47.91 327 GLN A C 1
ATOM 2630 O O . GLN A 1 327 ? 12.924 1.804 -27.595 1.00 47.91 327 GLN A O 1
ATOM 2635 N N . ALA A 1 328 ? 12.065 0.695 -25.847 1.00 42.69 328 ALA A N 1
ATOM 2636 C CA . ALA A 1 328 ? 13.071 -0.365 -25.865 1.00 42.69 328 ALA A CA 1
ATOM 2637 C C . ALA A 1 328 ? 12.850 -1.365 -27.018 1.00 42.69 328 ALA A C 1
ATOM 2639 O O . ALA A 1 328 ? 13.809 -2.004 -27.447 1.00 42.69 328 ALA A O 1
ATOM 2640 N N . LEU A 1 329 ? 11.618 -1.467 -27.543 1.00 46.03 329 LEU A N 1
ATOM 2641 C CA . LEU A 1 329 ? 11.281 -2.287 -28.714 1.00 46.03 329 LEU A CA 1
ATOM 2642 C C . LEU A 1 329 ? 11.679 -1.616 -30.036 1.00 46.03 329 LEU A C 1
ATOM 2644 O O . LEU A 1 329 ? 11.932 -2.312 -31.009 1.00 46.03 329 LEU A O 1
ATOM 2648 N N . ASN A 1 330 ? 11.789 -0.284 -30.070 1.00 47.91 330 ASN A N 1
ATOM 2649 C CA . ASN A 1 330 ? 12.192 0.458 -31.273 1.00 47.91 330 ASN A CA 1
ATOM 2650 C C . ASN A 1 330 ? 13.665 0.228 -31.675 1.00 47.91 330 ASN A C 1
ATOM 2652 O O . ASN A 1 330 ? 14.078 0.679 -32.738 1.00 47.91 330 ASN A O 1
ATOM 2656 N N . ASN A 1 331 ? 14.446 -0.445 -30.822 1.00 44.78 331 ASN A N 1
ATOM 2657 C CA . ASN A 1 331 ? 15.867 -0.752 -31.015 1.00 44.78 331 ASN A CA 1
ATOM 2658 C C . ASN A 1 331 ? 16.145 -2.271 -31.099 1.00 44.78 331 ASN A C 1
ATOM 2660 O O . ASN A 1 331 ? 17.277 -2.688 -30.837 1.00 44.78 331 ASN A O 1
ATOM 2664 N N . LEU A 1 332 ? 15.119 -3.088 -31.377 1.00 45.09 332 LEU A N 1
ATOM 2665 C CA . LEU A 1 332 ? 15.242 -4.528 -31.645 1.00 45.09 332 LEU A CA 1
ATOM 2666 C C . LEU A 1 332 ? 15.354 -4.823 -33.138 1.00 45.09 332 LEU A C 1
ATOM 2668 O O . LEU A 1 332 ? 14.643 -4.156 -33.923 1.00 45.09 332 LEU A O 1
#

Radius of gyration: 20.92 Å; chains: 1; bounding box: 49×51×61 Å